Protein AF-A0A368EPN3-F1 (afdb_monomer_lite)

pLDDT: mean 86.9, std 11.77, range [43.62, 98.0]

Secondary structure (DSSP, 8-state):
---------PPPHHHHHHHHHHHHHHHHHHHHHHHHHHHHHHHHHHHHHHHHHHHHHHHHTT-S--S-GGGSS--SHHHHHHHHHHTTSTT-TTTTPPPSS-TTS-SEEEEEESSHHHHS--TTSTT---BTTSSSTT---TTPEEEEEETTS-TT-EEEEEEEEEEEE-TTS-EEEEEEEEEEEEEE-

Structure (mmCIF, N/CA/C/O backbone):
data_AF-A0A368EPN3-F1
#
_entry.id   AF-A0A368EPN3-F1
#
loop_
_atom_site.group_PDB
_atom_site.id
_atom_site.type_symbol
_atom_site.label_atom_id
_atom_site.label_alt_id
_atom_site.label_comp_id
_atom_site.label_asym_id
_atom_site.label_entity_id
_atom_site.label_seq_id
_atom_site.pdbx_PDB_ins_code
_atom_site.Cartn_x
_atom_site.Cartn_y
_atom_site.Cartn_z
_atom_site.occupancy
_atom_site.B_iso_or_equiv
_atom_site.auth_seq_id
_atom_site.auth_comp_id
_atom_site.auth_asym_id
_atom_site.auth_atom_id
_atom_site.pdbx_PDB_model_num
ATOM 1 N N . MET A 1 1 ? -16.849 -33.381 68.428 1.00 43.62 1 MET A N 1
ATOM 2 C CA . MET A 1 1 ? -16.599 -33.107 66.996 1.00 43.62 1 MET A CA 1
ATOM 3 C C . MET A 1 1 ? -17.251 -31.764 66.669 1.00 43.62 1 MET A C 1
ATOM 5 O O . MET A 1 1 ? -18.470 -31.680 66.712 1.00 43.62 1 MET A O 1
ATOM 9 N N . LYS A 1 2 ? -16.474 -30.682 66.503 1.00 49.69 2 LYS A N 1
ATOM 10 C CA . LYS A 1 2 ? -17.019 -29.351 66.171 1.00 49.69 2 LYS A CA 1
ATOM 11 C C . LYS A 1 2 ? -17.397 -29.344 64.686 1.00 49.69 2 LYS A C 1
ATOM 13 O O . LYS A 1 2 ? -16.515 -29.432 63.839 1.00 49.69 2 LYS A O 1
ATOM 18 N N . PHE A 1 3 ? -18.690 -29.264 64.384 1.00 58.59 3 PHE A N 1
ATOM 19 C CA . PHE A 1 3 ? -19.180 -29.024 63.028 1.00 58.59 3 PHE A CA 1
ATOM 20 C C . PHE A 1 3 ? -18.802 -27.595 62.619 1.00 58.59 3 PHE A C 1
ATOM 22 O O . PHE A 1 3 ? -19.302 -26.632 63.196 1.00 58.59 3 PHE A O 1
ATOM 29 N N . PHE A 1 4 ? -17.915 -27.449 61.635 1.00 63.50 4 PHE A N 1
ATOM 30 C CA . PHE A 1 4 ? -17.730 -26.177 60.941 1.00 63.50 4 PHE A CA 1
ATOM 31 C C . PHE A 1 4 ? -19.000 -25.899 60.124 1.00 63.50 4 PHE A C 1
ATOM 33 O O . PHE A 1 4 ? -19.199 -26.467 59.049 1.00 63.50 4 PHE A O 1
ATOM 40 N N . GLN A 1 5 ? -19.894 -25.060 60.651 1.00 63.62 5 GLN A N 1
ATOM 41 C CA . GLN A 1 5 ? -21.012 -24.514 59.885 1.00 63.62 5 GLN A CA 1
ATOM 42 C C . GLN A 1 5 ? -20.454 -23.635 58.761 1.00 63.62 5 GLN A C 1
ATOM 44 O O . GLN A 1 5 ? -19.869 -22.581 58.998 1.00 63.62 5 GLN A O 1
ATOM 49 N N . LYS A 1 6 ? -20.628 -24.085 57.518 1.00 65.56 6 LYS A N 1
ATOM 50 C CA . LYS A 1 6 ? -20.300 -23.317 56.317 1.00 65.56 6 LYS A CA 1
ATOM 51 C C . LYS A 1 6 ? -21.375 -22.240 56.150 1.00 65.56 6 LYS A C 1
ATOM 53 O O . LYS A 1 6 ? -22.498 -22.557 55.763 1.00 65.56 6 LYS A O 1
ATOM 58 N N . VAL A 1 7 ? -21.050 -20.991 56.482 1.00 65.94 7 VAL A N 1
ATOM 59 C CA . VAL A 1 7 ? -21.936 -19.840 56.260 1.00 65.94 7 VAL A CA 1
ATOM 60 C C . VAL A 1 7 ? -22.179 -19.721 54.751 1.00 65.94 7 VAL A C 1
ATOM 62 O O . VAL A 1 7 ? -21.274 -19.381 53.992 1.00 65.94 7 VAL A O 1
ATOM 65 N N . LYS A 1 8 ? -23.382 -20.080 54.292 1.00 65.31 8 LYS A N 1
ATOM 66 C CA . LYS A 1 8 ? -23.798 -19.895 52.898 1.00 65.31 8 LYS A CA 1
ATOM 67 C C . LYS A 1 8 ? -24.336 -18.474 52.732 1.00 65.31 8 LYS A C 1
ATOM 69 O O . LYS A 1 8 ? -25.544 -18.270 52.769 1.00 65.31 8 LYS A O 1
ATOM 74 N N . ASN A 1 9 ? -23.443 -17.505 52.553 1.00 71.19 9 ASN A N 1
ATOM 75 C CA . ASN A 1 9 ? -23.836 -16.182 52.070 1.00 71.19 9 ASN A CA 1
ATOM 76 C C . ASN A 1 9 ? -24.114 -16.306 50.566 1.00 71.19 9 ASN A C 1
ATOM 78 O O . ASN A 1 9 ? -23.184 -16.381 49.765 1.00 71.19 9 ASN A O 1
ATOM 82 N N . GLY A 1 10 ? -25.387 -16.451 50.197 1.00 71.38 10 GLY A N 1
ATOM 83 C CA . GLY A 1 10 ? -25.820 -16.381 48.803 1.00 71.38 10 GLY A CA 1
ATOM 84 C C . GLY A 1 10 ? -25.791 -14.934 48.317 1.00 71.38 10 GLY A C 1
ATOM 85 O O . GLY A 1 10 ? -26.143 -14.035 49.074 1.00 71.38 10 GLY A O 1
ATOM 86 N N . PHE A 1 11 ? -25.369 -14.722 47.070 1.00 75.50 11 PHE A N 1
ATOM 87 C CA . PHE A 1 11 ? -25.444 -13.419 46.408 1.00 75.50 11 PHE A CA 1
ATOM 88 C C . PHE A 1 11 ? -26.908 -12.965 46.346 1.00 75.50 11 PHE A C 1
ATOM 90 O O . PHE A 1 11 ? -27.782 -13.752 45.967 1.00 75.50 11 PHE A O 1
ATOM 97 N N . SER A 1 12 ? -27.193 -11.721 46.719 1.00 88.81 12 SER A N 1
ATOM 98 C CA . SER A 1 12 ? -28.538 -11.167 46.616 1.00 88.81 12 SER A CA 1
ATOM 99 C C . SER A 1 12 ? -28.909 -10.923 45.154 1.00 88.81 12 SER A C 1
ATOM 101 O O . SER A 1 12 ? -28.079 -10.533 44.330 1.00 88.81 12 SER A O 1
ATOM 103 N N . LEU A 1 13 ? -30.189 -11.098 44.826 1.00 88.50 13 LEU A N 1
ATOM 104 C CA . LEU A 1 13 ? -30.707 -10.847 43.480 1.00 88.50 13 LEU A CA 1
ATOM 105 C C . LEU A 1 13 ? -30.475 -9.391 43.048 1.00 88.50 13 LEU A C 1
ATOM 107 O O . LEU A 1 13 ? -30.178 -9.137 41.883 1.00 88.50 13 LEU A O 1
ATOM 111 N N . ILE A 1 14 ? -30.539 -8.444 43.991 1.00 92.00 14 ILE A N 1
ATOM 112 C CA . ILE A 1 14 ? -30.250 -7.035 43.704 1.00 92.00 14 ILE A CA 1
ATOM 113 C C . ILE A 1 14 ? -28.757 -6.765 43.512 1.00 92.00 14 ILE A C 1
ATOM 115 O O . ILE A 1 14 ? -28.398 -5.946 42.673 1.00 92.00 14 ILE A O 1
ATOM 119 N N . GLU A 1 15 ? -27.885 -7.473 44.233 1.00 90.12 15 GLU A N 1
ATOM 120 C CA . GLU A 1 15 ? -26.435 -7.351 44.048 1.00 90.12 15 GLU A CA 1
ATOM 121 C C . GLU A 1 15 ? -26.045 -7.828 42.652 1.00 90.12 15 GLU A C 1
ATOM 123 O O . GLU A 1 15 ? -25.279 -7.161 41.963 1.00 90.12 15 GLU A O 1
ATOM 128 N N . LEU A 1 16 ? -26.641 -8.930 42.190 1.00 90.31 16 LEU A N 1
ATOM 129 C CA . LEU A 1 16 ? -26.447 -9.389 40.821 1.00 90.31 16 LEU A CA 1
ATOM 130 C C . LEU A 1 16 ? -26.977 -8.359 39.811 1.00 90.31 16 LEU A C 1
ATOM 132 O O . LEU A 1 16 ? -26.273 -8.024 38.863 1.00 90.31 16 LEU A O 1
ATOM 136 N N . LEU A 1 17 ? -28.178 -7.815 40.035 1.00 92.81 17 LEU A N 1
ATOM 137 C CA . LEU A 1 17 ? -28.823 -6.852 39.134 1.00 92.81 17 LEU A CA 1
ATOM 138 C C . LEU A 1 17 ? -28.021 -5.551 38.983 1.00 92.81 17 LEU A C 1
ATOM 140 O O . LEU A 1 17 ? -27.878 -5.032 37.878 1.00 92.81 17 LEU A O 1
ATOM 144 N N . ILE A 1 18 ? -27.447 -5.034 40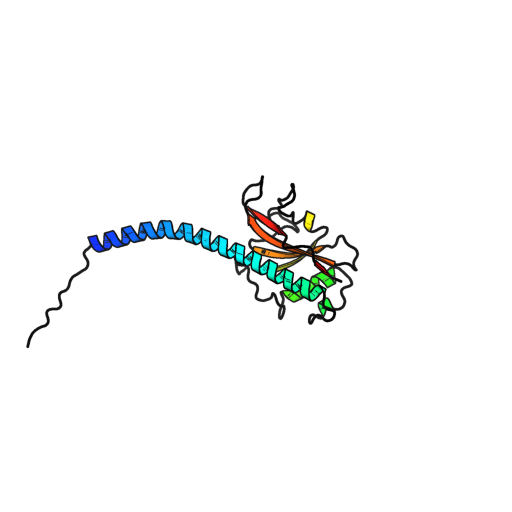.066 1.00 94.00 18 ILE A N 1
ATOM 145 C CA . ILE A 1 18 ? -26.605 -3.833 40.001 1.00 94.00 18 ILE A CA 1
ATOM 146 C C . ILE A 1 18 ? -25.338 -4.109 39.182 1.00 94.00 18 ILE A C 1
ATOM 148 O O . ILE A 1 18 ? -24.929 -3.275 38.378 1.00 94.00 18 ILE A O 1
ATOM 152 N N . VAL A 1 19 ? -24.746 -5.295 39.328 1.00 94.69 19 VAL A N 1
ATOM 153 C CA . VAL A 1 19 ? -23.523 -5.674 38.612 1.00 94.69 19 VAL A CA 1
ATOM 154 C C . VAL A 1 19 ? -23.755 -5.745 37.099 1.00 94.69 19 VAL A C 1
ATOM 156 O O . VAL A 1 19 ? -23.003 -5.128 36.345 1.00 94.69 19 VAL A O 1
ATOM 159 N N . ILE A 1 20 ? -24.820 -6.412 36.637 1.00 95.06 20 ILE A N 1
ATOM 160 C CA . ILE A 1 20 ? -25.153 -6.427 35.198 1.00 95.06 20 ILE A CA 1
ATOM 161 C C . ILE A 1 20 ? -25.532 -5.037 34.673 1.00 95.06 20 ILE A C 1
ATOM 163 O O . ILE A 1 20 ? -25.160 -4.703 33.548 1.00 95.06 20 ILE A O 1
ATOM 167 N N . ALA A 1 21 ? -26.201 -4.201 35.475 1.00 95.44 21 ALA A N 1
ATOM 168 C CA . ALA A 1 21 ? -26.517 -2.829 35.079 1.00 95.44 21 ALA A CA 1
ATOM 169 C C . ALA A 1 21 ? -25.248 -1.981 34.868 1.00 95.44 21 ALA A C 1
ATOM 171 O O . ALA A 1 21 ? -25.125 -1.298 33.851 1.00 95.44 21 ALA A O 1
ATOM 172 N N . ILE A 1 22 ? -24.275 -2.064 35.782 1.00 95.94 22 ILE A N 1
ATOM 173 C CA . ILE A 1 22 ? -22.998 -1.343 35.657 1.00 95.94 22 ILE A CA 1
ATOM 174 C C . ILE A 1 22 ? -22.181 -1.881 34.472 1.00 95.94 22 ILE A C 1
ATOM 176 O O . ILE A 1 22 ? -21.673 -1.089 33.676 1.00 95.94 22 ILE A O 1
ATOM 180 N N . PHE A 1 23 ? -22.091 -3.206 34.297 1.00 95.19 23 PHE A N 1
ATOM 181 C CA . PHE A 1 23 ? -21.397 -3.795 33.145 1.00 95.19 23 PHE A CA 1
ATOM 182 C C . PHE A 1 23 ? -22.027 -3.397 31.807 1.00 95.19 23 PHE A C 1
ATOM 184 O O . PHE A 1 23 ? -21.295 -3.172 30.842 1.00 95.19 23 PHE A O 1
ATOM 191 N N . GLY A 1 24 ? -23.354 -3.254 31.749 1.00 94.56 24 GLY A N 1
ATOM 192 C CA . GLY A 1 24 ? -24.060 -2.790 30.554 1.00 94.56 24 GLY A CA 1
ATOM 193 C C . GLY A 1 24 ? -23.615 -1.395 30.110 1.00 94.56 24 GLY A C 1
ATOM 194 O O . GLY A 1 24 ? -23.270 -1.200 28.945 1.00 94.56 24 GLY A O 1
ATOM 195 N N . VAL A 1 25 ? -23.542 -0.439 31.043 1.00 94.44 25 VAL A N 1
ATOM 196 C CA . VAL A 1 25 ? -23.104 0.937 30.744 1.00 94.44 25 VAL A CA 1
ATOM 197 C C . VAL A 1 25 ? -21.624 0.984 30.349 1.00 94.44 25 VAL A C 1
ATOM 199 O O . VAL A 1 25 ? -21.276 1.616 29.352 1.00 94.44 25 VAL A O 1
ATOM 202 N N . LEU A 1 26 ? -20.750 0.290 31.089 1.00 94.56 26 LEU A N 1
ATOM 203 C CA . LEU A 1 26 ? -19.312 0.260 30.789 1.00 94.56 26 LEU A CA 1
ATOM 204 C C . LEU A 1 26 ? -19.018 -0.357 29.417 1.00 94.56 26 LEU A C 1
ATOM 206 O O . LEU A 1 26 ? -18.168 0.152 28.690 1.00 94.56 26 LEU A O 1
ATOM 210 N N . SER A 1 27 ? -19.740 -1.417 29.047 1.00 91.69 27 SER A N 1
ATOM 211 C CA . SER A 1 27 ? -19.563 -2.081 27.751 1.00 91.69 27 SER A CA 1
ATOM 212 C C . SER A 1 27 ? -19.962 -1.165 26.595 1.00 91.69 27 SER A C 1
ATOM 214 O O . SER A 1 27 ? -19.241 -1.088 25.604 1.00 91.69 27 SER A O 1
ATOM 216 N N . ALA A 1 28 ? -21.062 -0.416 26.732 1.00 90.69 28 ALA A N 1
ATOM 217 C CA . ALA A 1 28 ? -21.518 0.504 25.692 1.00 90.69 28 ALA A CA 1
ATOM 218 C C . ALA A 1 28 ? -20.479 1.598 25.379 1.00 90.69 28 ALA A C 1
ATOM 220 O O . ALA A 1 28 ? -20.183 1.846 24.214 1.00 90.69 28 ALA A O 1
ATOM 221 N N . ILE A 1 29 ? -19.887 2.210 26.410 1.00 91.69 29 ILE A N 1
ATOM 222 C CA . ILE A 1 29 ? -18.865 3.262 26.247 1.00 91.69 29 ILE A CA 1
ATOM 223 C C . ILE A 1 29 ? -17.520 2.662 25.802 1.00 91.69 29 ILE A C 1
ATOM 225 O O . ILE A 1 29 ? -16.799 3.250 24.996 1.00 91.69 29 ILE A O 1
ATOM 229 N N . GLY A 1 30 ? -17.169 1.484 26.325 1.00 89.88 30 GLY A N 1
ATOM 2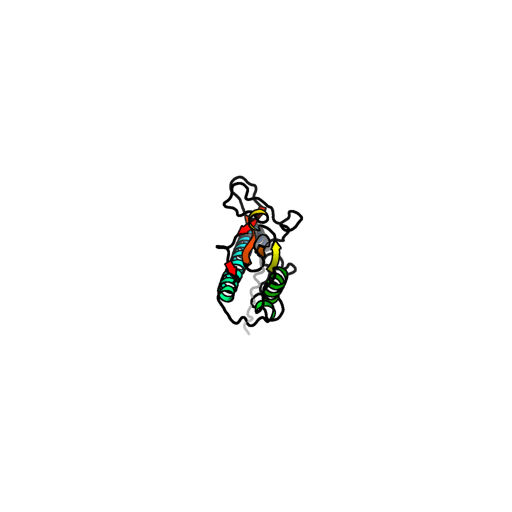30 C CA . GLY A 1 30 ? -15.919 0.802 25.997 1.00 89.88 30 GLY A CA 1
ATOM 231 C C . GLY A 1 30 ? -15.828 0.400 24.524 1.00 89.88 30 GLY A C 1
ATOM 232 O O . GLY A 1 30 ? -14.779 0.580 23.911 1.00 89.88 30 GLY A O 1
ATOM 233 N N . LEU A 1 31 ? -16.929 -0.083 23.938 1.00 88.25 31 LEU A N 1
ATOM 234 C CA . LEU A 1 31 ? -16.958 -0.563 22.553 1.00 88.25 31 LEU A CA 1
ATOM 235 C C . LEU A 1 31 ? -16.719 0.546 21.521 1.00 88.25 31 LEU A C 1
ATOM 237 O O . LEU A 1 31 ? -15.949 0.346 20.583 1.00 88.25 31 LEU A O 1
ATOM 241 N N . THR A 1 32 ? -17.331 1.724 21.684 1.00 85.75 32 THR A N 1
ATOM 242 C CA . THR A 1 32 ? -17.171 2.826 20.717 1.00 85.75 32 THR A CA 1
ATOM 243 C C . THR A 1 32 ? -15.736 3.340 20.678 1.00 85.75 32 THR A C 1
ATOM 245 O O . THR A 1 32 ? -15.187 3.573 19.603 1.00 85.75 32 THR A O 1
ATOM 248 N N . ASN A 1 33 ? -15.104 3.462 21.847 1.00 86.06 33 ASN A N 1
ATOM 249 C CA . ASN A 1 33 ? -13.715 3.903 21.953 1.00 86.06 33 ASN A CA 1
ATOM 250 C C . ASN A 1 33 ? -12.743 2.838 21.435 1.00 86.06 33 ASN A C 1
ATOM 252 O O . ASN A 1 33 ? -11.760 3.172 20.777 1.00 86.06 33 ASN A O 1
ATOM 256 N N . TYR A 1 34 ? -13.030 1.562 21.706 1.00 90.00 34 TYR A N 1
ATOM 257 C CA . TYR A 1 34 ? -12.219 0.451 21.221 1.00 90.00 34 TYR A CA 1
ATOM 258 C C . TYR A 1 34 ? -12.185 0.398 19.691 1.00 90.00 34 TYR A C 1
ATOM 260 O O . TYR A 1 34 ? -11.103 0.300 19.121 1.00 90.00 34 TYR A O 1
ATOM 268 N N . ASN A 1 35 ? -13.331 0.554 19.020 1.00 87.19 35 ASN A N 1
ATOM 269 C CA . ASN A 1 35 ? -13.377 0.561 17.555 1.00 87.19 35 ASN A CA 1
ATOM 270 C C . ASN A 1 35 ? -12.541 1.705 16.961 1.00 87.19 35 ASN A C 1
ATOM 272 O O . ASN A 1 35 ? -11.735 1.461 16.072 1.00 87.19 35 ASN A O 1
ATOM 276 N N . GLY A 1 36 ? -12.653 2.927 17.496 1.00 88.38 36 GLY A N 1
ATOM 277 C CA . GLY A 1 36 ? -11.829 4.053 17.036 1.00 88.38 36 GLY A CA 1
ATOM 278 C C . GLY A 1 36 ? -10.326 3.838 17.257 1.00 88.38 36 GLY A C 1
ATOM 279 O O . GLY A 1 36 ? -9.516 4.211 16.410 1.00 88.38 36 GLY A O 1
ATOM 280 N N . PHE A 1 37 ? -9.943 3.194 18.364 1.00 91.19 37 PHE A N 1
ATOM 281 C CA . PHE A 1 37 ? -8.552 2.810 18.613 1.00 91.19 37 PHE A CA 1
ATOM 282 C C . PHE A 1 37 ? -8.053 1.771 17.600 1.00 91.19 37 PHE A C 1
ATOM 284 O O . PHE A 1 37 ? -6.968 1.937 17.048 1.00 91.19 37 PHE A O 1
ATOM 291 N N . VAL A 1 38 ? -8.845 0.728 17.328 1.00 93.38 38 VAL A N 1
ATOM 292 C CA . VAL A 1 38 ? -8.497 -0.310 16.347 1.00 93.38 38 VAL A CA 1
ATOM 293 C C . VAL A 1 38 ? -8.328 0.293 14.952 1.00 93.38 38 VAL A C 1
ATOM 295 O O . VAL A 1 38 ? -7.332 -0.002 14.301 1.00 93.38 38 VAL A O 1
ATOM 298 N N . GLU A 1 39 ? -9.224 1.184 14.517 1.00 91.31 39 GLU A N 1
ATOM 299 C CA . GLU A 1 39 ? -9.084 1.892 13.234 1.00 91.31 39 GLU A CA 1
ATOM 300 C C . GLU A 1 39 ? -7.791 2.718 13.156 1.00 91.31 39 GLU A C 1
ATOM 302 O O . GLU A 1 39 ? -7.084 2.683 12.148 1.00 91.31 39 GLU A O 1
ATOM 307 N N . GLY A 1 40 ? -7.425 3.411 14.241 1.00 92.62 40 GLY A N 1
ATOM 308 C CA . GLY A 1 40 ? -6.154 4.135 14.324 1.00 92.62 40 GLY A CA 1
ATOM 309 C C . GLY A 1 40 ? -4.941 3.214 14.174 1.00 92.62 40 GLY A C 1
ATOM 310 O O . GLY A 1 40 ? -4.049 3.491 13.376 1.00 92.62 40 GLY A O 1
ATOM 311 N N . VAL A 1 41 ? -4.943 2.075 14.873 1.00 95.50 41 VAL A N 1
ATOM 312 C CA . VAL A 1 41 ? -3.870 1.072 14.777 1.00 95.50 41 VAL A CA 1
ATOM 313 C C . VAL A 1 41 ? -3.775 0.488 13.366 1.00 95.50 41 VAL A C 1
ATOM 315 O O . VAL A 1 41 ? -2.671 0.330 12.851 1.00 95.50 41 VAL A O 1
ATOM 318 N N . ARG A 1 42 ? -4.909 0.196 12.715 1.00 96.00 42 ARG A N 1
ATOM 319 C CA . ARG A 1 42 ? -4.936 -0.307 11.331 1.00 96.00 42 ARG A CA 1
ATOM 320 C C . ARG A 1 42 ? -4.307 0.682 10.360 1.00 96.00 42 ARG A C 1
ATOM 322 O O . ARG A 1 42 ? -3.457 0.299 9.556 1.00 96.00 42 ARG A O 1
ATOM 329 N N . LYS A 1 43 ? -4.672 1.957 10.487 1.00 95.06 43 LYS A N 1
ATOM 330 C CA . LYS A 1 43 ? -4.120 3.048 9.683 1.00 95.06 43 LYS A CA 1
ATOM 331 C C . LYS A 1 43 ? -2.615 3.192 9.873 1.00 95.06 43 LYS A C 1
ATOM 333 O O . LYS A 1 43 ? -1.875 3.267 8.891 1.00 95.06 43 LYS A O 1
ATOM 338 N N . ASP A 1 44 ? -2.158 3.203 11.120 1.00 95.94 44 ASP A N 1
ATOM 339 C CA . ASP A 1 44 ? -0.736 3.313 11.443 1.00 95.94 44 ASP A CA 1
ATOM 340 C C . ASP A 1 44 ? 0.049 2.104 10.917 1.00 95.94 44 ASP A C 1
ATOM 342 O O . ASP A 1 44 ? 1.137 2.270 10.361 1.00 95.94 44 ASP A O 1
ATOM 346 N N . GLN A 1 45 ? -0.523 0.899 11.004 1.00 97.06 45 GLN A N 1
ATOM 347 C CA . GLN A 1 45 ? 0.074 -0.312 10.447 1.00 97.06 45 GLN A CA 1
ATOM 348 C C . GLN A 1 45 ? 0.169 -0.253 8.918 1.00 97.06 45 GLN A C 1
ATOM 350 O O . GLN A 1 45 ? 1.218 -0.579 8.368 1.00 97.06 45 GLN A O 1
ATOM 355 N N . ALA A 1 46 ? -0.876 0.198 8.218 1.00 97.06 46 ALA A N 1
ATOM 356 C CA . ALA A 1 46 ? -0.854 0.345 6.762 1.00 97.06 46 ALA A CA 1
ATOM 357 C C . ALA A 1 46 ? 0.208 1.365 6.307 1.00 97.06 46 ALA A C 1
ATOM 359 O O . ALA A 1 46 ? 0.965 1.102 5.371 1.00 97.06 46 ALA A O 1
ATOM 360 N N . ILE A 1 47 ? 0.336 2.496 7.014 1.00 96.38 47 ILE A N 1
ATOM 361 C CA . ILE A 1 47 ? 1.408 3.474 6.772 1.00 96.38 47 ILE A CA 1
ATOM 362 C C . ILE A 1 47 ? 2.780 2.844 7.038 1.00 96.38 47 ILE A C 1
ATOM 364 O O . ILE A 1 47 ? 3.694 3.008 6.232 1.00 96.38 47 ILE A O 1
ATOM 368 N N . SER A 1 48 ? 2.932 2.109 8.142 1.00 97.94 48 SER A N 1
ATOM 369 C CA . SER A 1 48 ? 4.184 1.438 8.497 1.00 97.94 48 SER A CA 1
ATOM 370 C C . SER A 1 48 ? 4.600 0.401 7.449 1.00 97.94 48 SER A C 1
ATOM 372 O O . SER A 1 48 ? 5.759 0.390 7.027 1.00 97.94 48 SER A O 1
ATOM 374 N N . ASN A 1 49 ? 3.652 -0.404 6.961 1.00 97.62 49 ASN A N 1
ATOM 375 C CA . ASN A 1 49 ? 3.861 -1.359 5.875 1.00 97.62 49 ASN A CA 1
ATOM 376 C C . ASN A 1 49 ? 4.359 -0.637 4.616 1.00 97.62 49 ASN A C 1
ATOM 378 O O . ASN A 1 49 ? 5.387 -1.013 4.053 1.00 97.62 49 ASN A O 1
ATOM 382 N N . ALA A 1 50 ? 3.684 0.441 4.213 1.00 97.81 50 ALA A N 1
ATOM 383 C CA . ALA A 1 50 ? 4.048 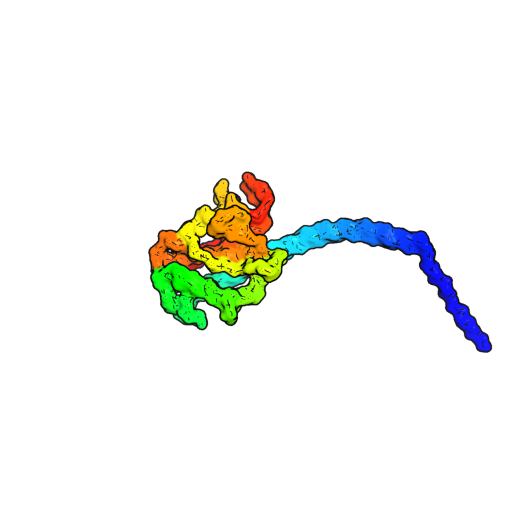1.212 3.030 1.00 97.81 50 ALA A CA 1
ATOM 384 C C . ALA A 1 50 ? 5.423 1.900 3.158 1.00 97.81 50 ALA A C 1
ATOM 386 O O . ALA A 1 50 ? 6.207 1.906 2.208 1.00 97.81 50 ALA A O 1
ATOM 387 N N . GLU A 1 51 ? 5.768 2.432 4.337 1.00 97.81 51 GLU A N 1
ATOM 388 C CA . GLU A 1 51 ? 7.106 2.977 4.600 1.00 97.81 51 GLU A CA 1
ATOM 389 C C . GLU A 1 51 ? 8.195 1.900 4.598 1.00 97.81 51 GLU A C 1
ATOM 391 O O . GLU A 1 51 ? 9.310 2.158 4.142 1.00 97.81 51 GLU A O 1
ATOM 396 N N . SER A 1 52 ? 7.898 0.708 5.118 1.00 97.88 52 SER A N 1
ATOM 397 C CA . SER A 1 52 ? 8.819 -0.429 5.082 1.00 97.88 52 SER A CA 1
ATOM 398 C C . SER A 1 52 ? 9.116 -0.826 3.635 1.00 97.88 52 SER A C 1
ATOM 400 O O . SER A 1 52 ? 10.282 -0.886 3.241 1.00 97.88 52 SER A O 1
ATOM 402 N N . ILE A 1 53 ? 8.067 -0.963 2.813 1.00 98.00 53 ILE A N 1
ATOM 403 C CA . ILE A 1 53 ? 8.177 -1.246 1.375 1.00 98.00 53 ILE A CA 1
ATOM 404 C C . ILE A 1 53 ? 9.027 -0.177 0.684 1.00 98.00 53 ILE A C 1
ATOM 406 O O . ILE A 1 53 ? 9.957 -0.521 -0.045 1.00 98.00 53 ILE A O 1
ATOM 410 N N . TYR A 1 54 ? 8.778 1.108 0.968 1.00 97.75 54 TYR A N 1
ATOM 411 C CA . TYR A 1 54 ? 9.575 2.218 0.438 1.00 97.75 54 TYR A CA 1
ATOM 412 C C . TYR A 1 54 ? 11.064 2.060 0.727 1.00 97.75 54 TYR A C 1
ATOM 414 O O . TYR A 1 54 ? 11.884 2.091 -0.188 1.00 97.75 54 TYR A O 1
ATOM 422 N N . ARG A 1 55 ? 11.425 1.858 1.997 1.00 96.69 55 ARG A N 1
ATOM 423 C CA . ARG A 1 55 ? 12.830 1.752 2.414 1.00 96.69 55 ARG A CA 1
ATOM 424 C C . ARG A 1 55 ? 13.513 0.550 1.774 1.00 96.69 55 ARG A C 1
ATOM 426 O O . ARG A 1 55 ? 14.664 0.651 1.351 1.00 96.69 55 ARG A O 1
ATOM 433 N N . THR A 1 56 ? 12.811 -0.578 1.695 1.00 95.56 56 THR A N 1
ATOM 434 C CA . THR A 1 56 ? 13.325 -1.790 1.063 1.00 95.56 56 THR A CA 1
ATOM 435 C C . THR A 1 56 ? 13.555 -1.574 -0.431 1.00 95.56 56 THR A C 1
ATOM 437 O O . THR A 1 56 ? 14.664 -1.819 -0.897 1.00 95.56 56 THR A O 1
ATOM 440 N N . LEU A 1 57 ? 12.573 -1.050 -1.172 1.00 95.56 57 LEU A N 1
ATOM 441 C CA . LEU A 1 57 ? 12.719 -0.777 -2.606 1.00 95.56 57 LEU A CA 1
ATOM 442 C C . LEU A 1 57 ? 13.795 0.276 -2.892 1.00 95.56 57 LEU A C 1
ATOM 444 O O . LEU A 1 57 ? 14.604 0.070 -3.786 1.00 95.56 57 LEU A O 1
ATOM 448 N N . ALA A 1 58 ? 13.878 1.346 -2.098 1.00 94.62 58 ALA A N 1
ATOM 449 C CA . ALA A 1 58 ? 14.933 2.351 -2.231 1.00 94.62 58 ALA A CA 1
ATOM 450 C C . ALA A 1 58 ? 16.331 1.775 -1.944 1.00 94.62 58 ALA A C 1
ATOM 452 O O . ALA A 1 58 ? 17.332 2.251 -2.471 1.00 94.62 58 ALA A O 1
ATOM 453 N N . THR A 1 59 ? 16.428 0.739 -1.107 1.00 93.00 59 THR A N 1
ATOM 454 C CA . THR A 1 59 ? 17.694 0.023 -0.897 1.00 93.00 59 THR A CA 1
ATOM 455 C C . THR A 1 59 ? 18.040 -0.818 -2.124 1.00 93.00 59 THR A C 1
ATOM 457 O O . THR A 1 59 ? 19.171 -0.760 -2.595 1.00 93.00 59 THR A O 1
ATOM 460 N N . TYR A 1 60 ? 17.073 -1.568 -2.658 1.00 91.81 60 TYR A N 1
ATOM 461 C CA . TYR A 1 60 ? 17.269 -2.411 -3.839 1.00 91.81 60 TYR A CA 1
ATOM 462 C C . TYR A 1 60 ? 17.562 -1.611 -5.110 1.00 91.81 60 TYR A C 1
ATOM 464 O O . TYR A 1 60 ? 18.410 -2.031 -5.886 1.00 91.81 60 TYR A O 1
ATOM 472 N N . SER A 1 61 ? 16.965 -0.430 -5.285 1.00 90.94 61 SER A N 1
ATOM 473 C CA . SER A 1 61 ? 17.208 0.434 -6.449 1.00 90.94 61 SER A CA 1
ATOM 474 C C . SER A 1 61 ? 18.651 0.947 -6.553 1.00 90.94 61 SER A C 1
ATOM 476 O O . SER A 1 61 ? 19.037 1.490 -7.580 1.00 90.94 61 SER A O 1
ATOM 478 N N . ASN A 1 62 ? 19.442 0.813 -5.484 1.00 87.06 62 ASN A N 1
ATOM 479 C CA . ASN A 1 62 ? 20.857 1.180 -5.440 1.00 87.06 62 ASN A CA 1
ATOM 480 C C . ASN A 1 62 ? 21.790 -0.048 -5.436 1.00 87.06 62 ASN A C 1
ATOM 482 O O . ASN A 1 62 ? 22.996 0.100 -5.234 1.00 87.06 62 ASN A O 1
ATOM 486 N N . GLN A 1 63 ? 21.255 -1.264 -5.590 1.00 85.81 63 GLN A N 1
ATOM 487 C CA . GLN A 1 63 ? 22.029 -2.504 -5.581 1.00 85.81 63 GLN A CA 1
ATOM 488 C C . GLN A 1 63 ? 22.240 -3.036 -6.995 1.00 85.81 63 GLN A C 1
ATOM 490 O O . GLN A 1 63 ? 21.293 -3.214 -7.746 1.00 85.81 63 GLN A O 1
ATOM 495 N N . GLU A 1 64 ? 23.481 -3.401 -7.316 1.00 73.44 64 GLU A N 1
ATOM 496 C CA . GLU A 1 64 ? 23.826 -3.980 -8.624 1.00 73.44 64 GLU A CA 1
ATOM 497 C C . GLU A 1 64 ? 23.458 -5.469 -8.752 1.00 73.44 64 GLU A C 1
ATOM 499 O O . GLU A 1 64 ? 23.403 -5.999 -9.853 1.00 73.44 64 GLU A O 1
ATOM 504 N N . ASN A 1 65 ? 23.254 -6.175 -7.632 1.00 76.00 65 ASN A N 1
ATOM 505 C CA . ASN A 1 65 ? 23.007 -7.620 -7.618 1.00 76.00 65 ASN A CA 1
ATOM 506 C C . ASN A 1 65 ? 21.831 -7.956 -6.706 1.00 76.00 65 ASN A C 1
ATOM 508 O O . ASN A 1 65 ? 21.994 -8.297 -5.529 1.00 76.00 65 ASN A O 1
ATOM 512 N N . ILE A 1 66 ? 20.634 -7.853 -7.266 1.00 84.88 66 ILE A N 1
ATOM 513 C CA . ILE A 1 66 ? 19.399 -8.193 -6.576 1.00 84.88 66 ILE A CA 1
ATOM 514 C C . ILE A 1 66 ? 19.218 -9.715 -6.646 1.00 84.88 66 ILE A C 1
ATOM 516 O O . ILE A 1 66 ? 19.433 -10.351 -7.673 1.00 84.88 66 ILE A O 1
ATOM 520 N N . LYS A 1 67 ? 18.821 -10.337 -5.529 1.00 83.62 67 LYS A N 1
ATOM 521 C CA . LYS A 1 67 ? 18.622 -11.800 -5.457 1.00 83.62 67 LYS A CA 1
ATOM 522 C C . LYS A 1 67 ? 17.464 -12.314 -6.329 1.00 83.62 67 LYS A C 1
ATOM 524 O O . LYS A 1 67 ? 17.315 -13.524 -6.468 1.00 83.62 67 LYS A O 1
ATOM 529 N N . PHE A 1 68 ? 16.660 -11.411 -6.878 1.00 86.56 68 PHE A N 1
ATOM 530 C CA . PHE A 1 68 ? 15.518 -11.691 -7.738 1.00 86.56 68 PHE A CA 1
ATOM 531 C C . PHE A 1 68 ? 15.964 -11.612 -9.197 1.00 86.56 68 PHE A C 1
ATOM 533 O O . PHE A 1 68 ? 16.355 -10.547 -9.671 1.00 86.56 68 PHE A O 1
ATOM 540 N N . SER A 1 69 ? 15.922 -12.745 -9.900 1.00 85.00 69 SER A N 1
ATOM 541 C CA . SER A 1 69 ? 16.343 -12.861 -11.304 1.00 85.00 69 SER A CA 1
ATOM 542 C C . SER A 1 69 ? 15.607 -11.900 -12.234 1.00 85.00 69 SER A C 1
ATOM 544 O O . SER A 1 69 ? 16.193 -11.367 -13.172 1.00 85.00 69 SER A O 1
ATOM 546 N N . GLU A 1 70 ? 14.340 -11.650 -11.930 1.00 88.06 70 GLU A N 1
ATOM 547 C CA . GLU A 1 70 ? 13.415 -10.774 -12.634 1.00 88.06 70 GLU A CA 1
ATOM 548 C C . GLU A 1 70 ? 13.879 -9.310 -12.611 1.00 88.06 70 GLU A C 1
ATOM 550 O O . GLU A 1 70 ? 13.466 -8.525 -13.461 1.00 88.06 70 GLU A O 1
ATOM 555 N N . CYS A 1 71 ? 14.761 -8.949 -11.673 1.00 89.31 71 CYS A N 1
ATOM 556 C CA . CYS A 1 71 ? 15.258 -7.591 -11.477 1.00 89.31 71 CYS A CA 1
ATOM 557 C C . CYS A 1 71 ? 16.644 -7.320 -12.086 1.00 89.31 71 CYS A C 1
ATOM 559 O O . CYS A 1 71 ? 17.120 -6.194 -11.989 1.00 89.31 71 CYS A O 1
ATOM 561 N N . ASN A 1 72 ? 17.312 -8.312 -12.686 1.00 84.12 72 ASN A N 1
ATOM 562 C CA . ASN A 1 72 ? 18.713 -8.163 -13.110 1.00 84.12 72 ASN A CA 1
ATOM 563 C C . ASN A 1 72 ? 18.890 -7.576 -14.524 1.00 84.12 72 ASN A C 1
ATOM 565 O O . ASN A 1 72 ? 19.955 -7.053 -14.832 1.00 84.12 72 ASN A O 1
ATOM 569 N N . GLU A 1 73 ? 17.867 -7.640 -15.383 1.00 84.00 73 GLU A N 1
ATOM 570 C CA . GLU A 1 73 ? 17.919 -7.135 -16.768 1.00 84.00 73 GLU A CA 1
ATOM 571 C C . GLU A 1 73 ? 16.614 -6.416 -17.143 1.00 84.00 73 GLU A C 1
ATOM 573 O O . GLU A 1 73 ? 15.839 -6.859 -17.997 1.00 84.00 73 GLU A O 1
ATOM 578 N N . ILE A 1 74 ? 16.338 -5.302 -16.465 1.00 89.06 74 ILE A N 1
ATOM 579 C CA . ILE A 1 74 ? 15.104 -4.540 -16.665 1.00 89.06 74 ILE A CA 1
ATOM 580 C C . ILE A 1 74 ? 15.274 -3.574 -17.847 1.00 89.06 74 ILE A C 1
ATOM 582 O O . ILE A 1 74 ? 15.933 -2.546 -17.737 1.00 89.06 74 ILE A O 1
ATOM 586 N N . LEU A 1 75 ? 14.664 -3.899 -18.990 1.00 89.00 75 LEU A N 1
ATOM 587 C CA . LEU A 1 75 ? 14.720 -3.092 -20.222 1.00 89.00 75 LEU A CA 1
ATOM 588 C C . LEU A 1 75 ? 13.347 -2.543 -20.641 1.00 89.00 75 LEU A C 1
ATOM 590 O O . LEU A 1 75 ? 13.220 -1.840 -21.646 1.00 89.00 75 LEU A O 1
ATOM 594 N N . SER A 1 76 ? 12.299 -2.910 -19.905 1.00 92.56 76 SER A N 1
ATOM 595 C CA . SER A 1 76 ? 10.915 -2.559 -20.203 1.00 92.56 76 SER A CA 1
ATOM 596 C C . SER A 1 76 ? 10.089 -2.419 -18.929 1.00 92.56 76 SER A C 1
ATOM 598 O O . SER A 1 76 ? 10.385 -3.027 -17.899 1.00 92.56 76 SER A O 1
ATOM 600 N N . HIS A 1 77 ? 9.002 -1.651 -19.014 1.00 92.50 77 HIS A N 1
ATOM 601 C CA . HIS A 1 77 ? 8.065 -1.485 -17.904 1.00 92.50 77 HIS A CA 1
ATOM 602 C C . HIS A 1 77 ? 7.405 -2.806 -17.482 1.00 92.50 77 HIS A C 1
ATOM 604 O O . HIS A 1 77 ? 7.076 -2.968 -16.310 1.00 92.50 77 HIS A O 1
ATOM 610 N N . ASP A 1 78 ? 7.230 -3.763 -18.396 1.00 93.62 78 ASP A N 1
ATOM 611 C CA . ASP A 1 78 ? 6.656 -5.074 -18.067 1.00 93.62 78 ASP A CA 1
ATOM 612 C C . ASP A 1 78 ? 7.637 -5.929 -17.256 1.00 93.62 78 ASP A C 1
ATOM 614 O O . ASP A 1 78 ? 7.244 -6.538 -16.265 1.00 93.62 78 ASP A O 1
ATOM 618 N N . GLN A 1 79 ? 8.930 -5.906 -17.599 1.00 93.69 79 GLN A N 1
ATOM 619 C CA . GLN A 1 79 ? 9.962 -6.549 -16.778 1.00 93.69 79 GLN A CA 1
ATOM 620 C C . GLN A 1 79 ? 10.086 -5.881 -15.406 1.00 93.69 79 GLN A C 1
ATOM 622 O O . GLN A 1 79 ? 10.215 -6.576 -14.401 1.00 93.69 79 GLN A O 1
ATOM 627 N N . MET A 1 80 ? 9.986 -4.547 -15.343 1.00 94.19 80 MET A N 1
ATOM 628 C CA . MET A 1 80 ? 9.975 -3.827 -14.067 1.00 94.19 80 MET A CA 1
ATOM 629 C C . MET A 1 80 ? 8.784 -4.267 -13.215 1.00 94.19 80 MET A C 1
ATOM 631 O O . MET A 1 80 ? 8.934 -4.515 -12.022 1.00 94.19 80 MET A O 1
ATOM 635 N N . LEU A 1 81 ? 7.606 -4.423 -13.822 1.00 95.06 81 LEU A N 1
ATOM 636 C CA . LEU A 1 81 ? 6.423 -4.920 -13.131 1.00 95.06 81 LEU A CA 1
ATOM 637 C C . LEU A 1 81 ? 6.634 -6.338 -12.585 1.00 95.06 81 LEU A C 1
ATOM 639 O O . LEU A 1 81 ? 6.305 -6.583 -11.426 1.00 95.06 81 LEU A O 1
ATOM 643 N N . SER A 1 82 ? 7.225 -7.245 -13.370 1.00 94.94 82 SER A N 1
ATOM 644 C CA . SER A 1 82 ? 7.571 -8.599 -12.912 1.00 94.94 82 SER A CA 1
ATOM 645 C C . SER A 1 82 ? 8.597 -8.594 -11.772 1.00 94.94 82 SER A C 1
ATOM 647 O O . SER A 1 82 ? 8.428 -9.324 -10.798 1.00 94.94 82 SER A O 1
ATOM 649 N N . CYS A 1 83 ? 9.611 -7.726 -11.838 1.00 94.69 83 CYS A N 1
ATOM 650 C CA . CYS A 1 83 ? 10.553 -7.503 -10.740 1.00 94.69 83 CYS A CA 1
ATOM 651 C C . CYS A 1 83 ? 9.839 -7.006 -9.472 1.00 94.69 83 CYS A C 1
ATOM 653 O O . CYS A 1 83 ? 10.066 -7.514 -8.379 1.00 94.69 83 CYS A O 1
ATOM 655 N N . LEU A 1 84 ? 8.924 -6.039 -9.589 1.00 95.62 84 LEU A N 1
ATOM 656 C CA . LEU A 1 84 ? 8.163 -5.548 -8.437 1.00 95.62 84 LEU A CA 1
ATOM 657 C C . LEU A 1 84 ? 7.247 -6.627 -7.846 1.00 95.62 84 LEU A C 1
ATOM 659 O O . LEU A 1 84 ? 7.115 -6.722 -6.626 1.00 95.62 84 LEU A O 1
ATOM 663 N N . GLN A 1 85 ? 6.642 -7.448 -8.707 1.00 95.75 85 GLN A N 1
ATOM 664 C CA . GLN A 1 85 ? 5.810 -8.588 -8.325 1.00 95.75 85 GLN A CA 1
ATOM 665 C C . GLN A 1 85 ? 6.576 -9.612 -7.489 1.00 95.75 85 GLN A C 1
ATOM 667 O O . GLN A 1 85 ? 6.062 -10.054 -6.460 1.00 95.75 85 GLN A O 1
ATOM 672 N N . SER A 1 86 ? 7.826 -9.927 -7.841 1.00 94.00 86 SER A N 1
ATOM 673 C CA . SER A 1 86 ? 8.609 -10.918 -7.094 1.00 94.00 86 SER A CA 1
ATOM 674 C C . SER A 1 86 ? 8.837 -10.531 -5.627 1.00 94.00 86 SER A C 1
ATOM 676 O O . SER A 1 86 ? 9.041 -11.408 -4.790 1.00 94.00 86 SER A O 1
ATOM 678 N N . PHE A 1 87 ? 8.753 -9.242 -5.266 1.00 94.62 87 PHE A N 1
ATOM 679 C CA . PHE A 1 87 ? 8.950 -8.820 -3.878 1.00 94.62 87 PHE A CA 1
ATOM 680 C C . PHE A 1 87 ? 7.813 -9.211 -2.925 1.00 94.62 87 PHE A C 1
ATOM 682 O O . PHE A 1 87 ? 8.063 -9.318 -1.724 1.00 94.62 87 PHE A O 1
ATOM 689 N N . TYR A 1 88 ? 6.593 -9.424 -3.420 1.00 94.56 88 TYR A N 1
ATOM 690 C CA . TYR A 1 88 ? 5.436 -9.845 -2.612 1.00 94.56 88 TYR A CA 1
ATOM 691 C C . TYR A 1 88 ? 4.900 -11.232 -2.995 1.00 94.56 88 TYR A C 1
ATOM 693 O O . TYR A 1 88 ? 3.839 -11.640 -2.528 1.00 94.56 88 TYR A O 1
ATOM 701 N N . MET A 1 89 ? 5.645 -11.974 -3.813 1.00 91.25 89 MET A N 1
ATOM 702 C CA . MET A 1 89 ? 5.413 -13.393 -4.089 1.00 91.25 89 MET A CA 1
ATOM 703 C C . MET A 1 89 ? 6.275 -14.280 -3.172 1.00 91.25 89 MET A C 1
ATOM 705 O O . MET A 1 89 ? 6.913 -13.801 -2.234 1.00 91.25 89 MET A O 1
ATOM 709 N N . GLU A 1 90 ? 6.276 -15.593 -3.417 1.00 86.75 90 GLU A N 1
ATOM 710 C CA . GLU A 1 90 ? 7.030 -16.572 -2.628 1.00 86.75 90 GLU A CA 1
ATOM 711 C C . GLU A 1 90 ? 8.515 -16.175 -2.493 1.00 86.75 90 GLU A C 1
ATOM 713 O O . GLU A 1 90 ? 9.181 -15.862 -3.477 1.00 86.75 90 GLU A O 1
ATOM 718 N N . ASN A 1 91 ? 9.039 -16.194 -1.261 1.00 87.31 91 ASN A N 1
ATOM 719 C CA . ASN A 1 91 ? 10.399 -15.762 -0.891 1.00 87.31 91 ASN A CA 1
ATOM 720 C C . ASN A 1 91 ? 10.703 -14.255 -1.047 1.00 87.31 91 ASN A C 1
ATOM 722 O O . ASN A 1 91 ? 11.829 -13.827 -0.777 1.00 87.31 91 ASN A O 1
ATOM 726 N N . GLY A 1 92 ? 9.716 -13.439 -1.421 1.00 92.25 92 GLY A N 1
ATOM 727 C CA . GLY A 1 92 ? 9.816 -11.982 -1.437 1.00 92.25 92 GLY A CA 1
ATOM 728 C C . GLY A 1 92 ? 9.831 -11.365 -0.026 1.00 92.25 92 GLY A C 1
ATOM 729 O O . GLY A 1 92 ? 9.220 -11.913 0.895 1.00 92.25 92 GLY A O 1
ATOM 730 N N . PRO A 1 93 ? 10.488 -10.207 0.198 1.00 93.69 93 PRO A N 1
ATOM 731 C CA . PRO A 1 93 ? 10.509 -9.542 1.505 1.00 93.69 93 PRO A CA 1
ATOM 732 C C . PRO A 1 93 ? 9.136 -9.045 1.978 1.00 93.69 93 PRO A C 1
ATOM 734 O O . PRO A 1 93 ? 8.984 -8.740 3.159 1.00 93.69 93 PRO A O 1
ATOM 737 N N . PHE A 1 94 ? 8.150 -8.948 1.086 1.00 95.62 94 PHE A N 1
ATOM 738 C CA . PHE A 1 94 ? 6.810 -8.443 1.383 1.00 95.62 94 PHE A CA 1
ATOM 739 C C . PHE A 1 94 ? 5.748 -9.548 1.450 1.00 95.62 94 PHE A C 1
ATOM 741 O O . PHE A 1 94 ? 4.580 -9.240 1.653 1.00 95.62 94 PHE A O 1
ATOM 748 N N . VAL A 1 95 ? 6.132 -10.826 1.328 1.00 94.75 95 VAL A N 1
ATOM 749 C CA . VAL A 1 95 ? 5.190 -11.964 1.293 1.00 94.75 95 VAL A CA 1
ATOM 750 C C . VAL A 1 95 ? 4.323 -12.084 2.552 1.00 94.75 95 VAL A C 1
ATOM 752 O O . VAL A 1 95 ? 3.190 -12.541 2.485 1.00 94.75 95 VAL A O 1
ATOM 755 N N . ASN A 1 96 ? 4.846 -11.646 3.700 1.00 94.75 96 ASN A N 1
ATOM 756 C CA . ASN A 1 96 ? 4.152 -11.710 4.990 1.00 94.75 96 ASN A CA 1
ATOM 757 C C . ASN A 1 96 ? 3.504 -10.375 5.384 1.00 94.75 96 ASN A C 1
ATOM 759 O O . ASN A 1 96 ? 3.1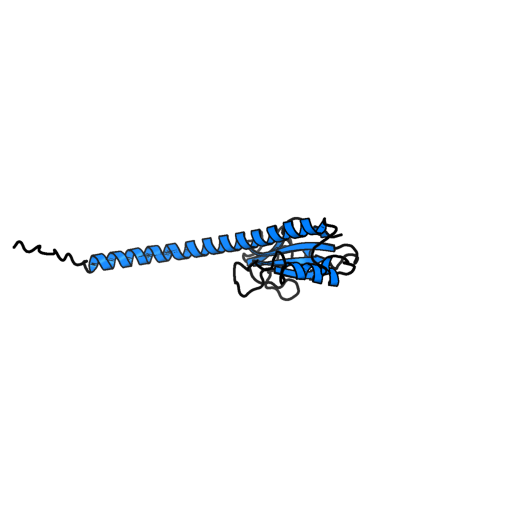20 -10.198 6.539 1.00 94.75 96 ASN A O 1
ATOM 763 N N . ILE A 1 97 ? 3.449 -9.398 4.475 1.00 96.38 97 ILE A N 1
ATOM 764 C CA . ILE A 1 97 ? 2.724 -8.157 4.737 1.00 96.38 97 ILE A CA 1
ATOM 765 C C . ILE A 1 97 ? 1.236 -8.445 4.545 1.00 96.38 97 ILE A C 1
ATOM 767 O O . ILE A 1 97 ? 0.793 -8.760 3.445 1.00 96.38 97 ILE A O 1
ATOM 771 N N . GLU A 1 98 ? 0.471 -8.314 5.623 1.00 96.44 98 GLU A N 1
ATOM 772 C CA . GLU A 1 98 ? -0.982 -8.476 5.619 1.00 96.44 98 GLU A CA 1
ATOM 773 C C . GLU A 1 98 ? -1.694 -7.123 5.533 1.00 96.44 98 GLU A C 1
ATOM 775 O O . GLU A 1 98 ? -1.175 -6.085 5.964 1.00 96.44 98 GLU A O 1
ATOM 780 N N . ASN A 1 99 ? -2.910 -7.139 4.987 1.00 96.62 99 ASN A N 1
ATOM 781 C CA . ASN A 1 99 ? -3.769 -5.970 4.967 1.00 96.62 99 ASN A CA 1
ATOM 782 C C . ASN A 1 99 ? -4.428 -5.819 6.356 1.00 96.62 99 ASN A C 1
ATOM 784 O O . ASN A 1 99 ? -5.159 -6.716 6.786 1.00 96.62 99 ASN A O 1
ATOM 788 N N . PRO A 1 100 ? -4.203 -4.700 7.072 1.00 96.31 100 PRO A N 1
ATOM 789 C CA . PRO A 1 100 ? -4.657 -4.550 8.455 1.00 96.31 100 PRO A CA 1
ATOM 790 C C . PRO A 1 100 ? -6.181 -4.393 8.601 1.00 96.31 100 PRO A C 1
ATOM 792 O O . PRO A 1 100 ? -6.715 -4.557 9.702 1.00 96.31 100 PRO A O 1
ATOM 795 N N . TYR A 1 101 ? -6.892 -4.083 7.515 1.00 94.88 101 TYR A N 1
ATOM 796 C CA . TYR A 1 101 ? -8.344 -3.906 7.509 1.00 94.88 101 TYR A CA 1
ATOM 797 C C . TYR A 1 101 ? -9.078 -5.201 7.169 1.00 94.88 101 TYR A C 1
ATOM 799 O O . TYR A 1 101 ? -10.092 -5.512 7.795 1.00 94.88 101 TYR A O 1
ATOM 807 N N . ASN A 1 102 ? -8.556 -5.978 6.217 1.00 94.81 102 ASN A N 1
ATOM 808 C CA . ASN A 1 102 ? -9.090 -7.291 5.872 1.00 94.81 102 ASN A CA 1
ATOM 809 C C . ASN A 1 102 ? -7.987 -8.209 5.334 1.00 94.81 102 ASN A C 1
ATOM 811 O O . ASN A 1 102 ? -7.476 -7.977 4.246 1.00 94.81 102 ASN A O 1
ATOM 815 N N . ILE A 1 103 ? -7.699 -9.293 6.052 1.00 93.19 103 ILE A N 1
ATOM 816 C CA . ILE A 1 103 ? -6.669 -10.280 5.695 1.00 93.19 103 ILE A CA 1
ATOM 817 C C . ILE A 1 103 ? -6.950 -11.047 4.394 1.00 93.19 103 ILE A C 1
ATOM 819 O O . ILE A 1 103 ? -6.035 -11.630 3.825 1.00 93.19 103 ILE A O 1
ATOM 823 N N . GLU A 1 104 ? -8.198 -11.069 3.919 1.00 94.88 104 GLU A N 1
ATOM 824 C CA . GLU A 1 104 ? -8.552 -11.682 2.630 1.00 94.88 104 GLU A CA 1
ATOM 825 C C . GLU A 1 104 ? -8.167 -10.790 1.441 1.00 94.88 104 GLU A C 1
ATOM 827 O O . GLU A 1 104 ? -8.086 -11.261 0.307 1.00 94.88 104 GLU A O 1
ATOM 832 N N . ASN A 1 105 ? -7.934 -9.500 1.692 1.00 93.88 105 ASN A N 1
ATOM 833 C CA . ASN A 1 105 ? -7.516 -8.550 0.677 1.00 93.88 105 ASN A CA 1
ATOM 834 C C . ASN A 1 105 ? -5.994 -8.537 0.530 1.00 93.88 105 ASN A C 1
ATOM 836 O O . ASN A 1 105 ? -5.247 -8.645 1.503 1.00 93.88 105 ASN A O 1
ATOM 840 N N . ASN A 1 106 ? -5.533 -8.267 -0.691 1.00 93.19 106 ASN A N 1
ATOM 841 C CA . ASN A 1 106 ? -4.120 -8.010 -0.937 1.00 93.19 106 ASN A CA 1
ATOM 842 C C . ASN A 1 106 ? -3.644 -6.798 -0.122 1.00 93.19 106 ASN A C 1
ATOM 844 O O . ASN A 1 106 ? -4.312 -5.760 -0.052 1.00 93.19 106 ASN A O 1
ATOM 848 N N . ALA A 1 107 ? -2.462 -6.929 0.474 1.00 95.94 107 ALA A N 1
ATOM 849 C CA . ALA A 1 107 ? -1.802 -5.841 1.188 1.00 95.94 107 ALA A CA 1
ATOM 850 C C . ALA A 1 107 ? -0.909 -5.002 0.272 1.00 95.94 107 ALA A C 1
ATOM 852 O O . ALA A 1 107 ? -0.730 -3.811 0.507 1.00 95.94 107 ALA A O 1
ATOM 853 N N . VAL A 1 108 ? -0.345 -5.627 -0.764 1.00 97.25 108 VAL A N 1
ATOM 854 C CA . VAL A 1 108 ? 0.614 -5.017 -1.686 1.00 97.25 108 VAL A CA 1
ATOM 855 C C . VAL A 1 108 ? 0.267 -5.423 -3.110 1.00 97.25 108 VAL A C 1
ATOM 857 O O . VAL A 1 108 ? -0.036 -6.585 -3.372 1.00 97.25 108 VAL A O 1
ATOM 860 N N . GLU A 1 109 ? 0.331 -4.473 -4.034 1.00 96.19 109 GLU A N 1
ATOM 861 C CA . GLU A 1 109 ? 0.159 -4.726 -5.460 1.00 96.19 109 GLU A CA 1
ATOM 862 C C . GLU A 1 109 ? 1.065 -3.791 -6.266 1.00 96.19 109 GLU A C 1
ATOM 864 O O . GLU A 1 109 ? 1.177 -2.604 -5.964 1.00 96.19 109 GLU A O 1
ATOM 869 N N . ALA A 1 110 ? 1.713 -4.312 -7.305 1.00 96.69 110 ALA A N 1
ATOM 870 C CA . ALA A 1 110 ? 2.479 -3.500 -8.246 1.00 96.69 110 ALA A CA 1
ATOM 871 C C . ALA A 1 110 ? 1.662 -3.234 -9.508 1.00 96.69 110 ALA A C 1
ATOM 873 O O . ALA A 1 110 ? 0.994 -4.137 -10.012 1.00 96.69 110 ALA A O 1
ATOM 874 N N . ARG A 1 111 ? 1.729 -2.005 -10.029 1.00 95.31 111 ARG A N 1
ATOM 875 C CA . ARG A 1 111 ? 0.992 -1.593 -11.231 1.00 95.31 111 ARG A CA 1
ATOM 876 C C . ARG A 1 111 ? 1.843 -0.719 -12.144 1.00 95.31 111 ARG A C 1
ATOM 878 O O . ARG A 1 111 ? 2.558 0.168 -11.682 1.00 95.31 111 ARG A O 1
ATOM 885 N N . ASN A 1 112 ? 1.691 -0.933 -13.446 1.00 95.00 112 ASN A N 1
ATOM 886 C CA . ASN A 1 112 ? 2.192 -0.044 -14.490 1.00 95.00 112 ASN A CA 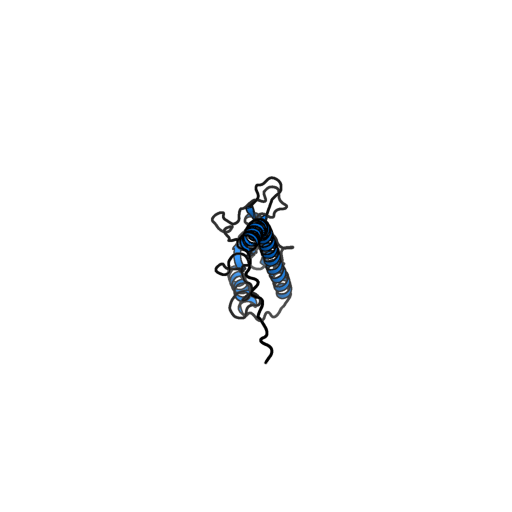1
ATOM 887 C C . ASN A 1 112 ? 1.145 1.035 -14.758 1.00 95.00 112 ASN A C 1
ATOM 889 O O . ASN A 1 112 ? 0.043 0.719 -15.201 1.00 95.00 112 ASN A O 1
ATOM 893 N N . ILE A 1 113 ? 1.464 2.290 -14.441 1.00 92.25 113 ILE A N 1
ATOM 894 C CA . ILE A 1 113 ? 0.502 3.393 -14.505 1.00 92.25 113 ILE A CA 1
ATOM 895 C C . ILE A 1 113 ? 1.162 4.604 -15.171 1.00 92.25 113 ILE A C 1
ATOM 897 O O . ILE A 1 113 ? 2.198 5.061 -14.692 1.00 92.25 113 ILE A O 1
ATOM 901 N N . PRO A 1 114 ? 0.581 5.167 -16.244 1.00 91.50 114 PRO A N 1
ATOM 902 C CA . PRO A 1 114 ? 1.094 6.394 -16.836 1.00 91.50 114 PRO A CA 1
ATOM 903 C C . PRO A 1 114 ? 0.796 7.580 -15.914 1.00 91.50 114 PRO A C 1
ATOM 905 O O . PRO A 1 114 ? -0.352 7.801 -15.527 1.00 91.50 114 PRO A O 1
ATOM 908 N N . GLU A 1 115 ? 1.827 8.357 -15.578 1.00 89.25 115 GLU A N 1
ATOM 909 C CA . GLU A 1 115 ? 1.729 9.519 -14.687 1.00 89.25 115 GLU A CA 1
ATOM 910 C C . GLU A 1 115 ? 1.005 9.203 -13.352 1.00 89.25 115 GLU A C 1
ATOM 912 O O . GLU A 1 115 ? -0.045 9.792 -13.064 1.00 89.25 115 GLU A O 1
ATOM 917 N N . PRO A 1 116 ? 1.543 8.313 -12.488 1.00 89.75 116 PRO A N 1
ATOM 918 C CA . PRO A 1 116 ? 0.865 7.842 -11.277 1.00 89.75 116 PRO A CA 1
ATOM 919 C C . PRO A 1 116 ? 0.344 8.957 -10.370 1.00 89.75 116 PRO A C 1
ATOM 921 O O . PRO A 1 116 ? -0.729 8.818 -9.800 1.00 89.75 116 PRO A O 1
ATOM 924 N N . HIS A 1 117 ? 1.035 10.099 -10.289 1.00 85.12 117 HIS A N 1
ATOM 925 C CA . HIS A 1 117 ? 0.618 11.258 -9.478 1.00 85.12 117 HIS A CA 1
ATOM 926 C C . HIS A 1 117 ? -0.671 11.940 -9.981 1.00 85.12 117 HIS A C 1
ATOM 928 O O . HIS A 1 117 ? -1.296 12.698 -9.242 1.00 85.12 117 HIS A O 1
ATOM 934 N N . LYS A 1 118 ? -1.084 11.691 -11.234 1.00 83.81 118 LYS A N 1
ATOM 935 C CA . LYS A 1 118 ? -2.378 12.130 -11.794 1.00 83.81 118 LYS A CA 1
ATOM 936 C C . LYS A 1 118 ? -3.491 11.096 -11.615 1.00 83.81 118 LYS A C 1
ATOM 938 O O . LYS A 1 118 ? -4.668 11.432 -11.752 1.00 83.81 118 LYS A O 1
ATOM 943 N N . VAL A 1 119 ? -3.134 9.836 -11.375 1.00 85.94 119 VAL A N 1
ATOM 944 C CA . VAL A 1 119 ? -4.087 8.754 -11.094 1.00 85.94 119 VAL A CA 1
ATOM 945 C C . VAL A 1 119 ? -4.355 8.709 -9.593 1.00 85.94 119 VAL A C 1
ATOM 947 O O . VAL A 1 119 ? -5.495 8.860 -9.158 1.00 85.94 119 VAL A O 1
ATOM 950 N N . PHE A 1 120 ? -3.290 8.616 -8.805 1.00 85.69 120 PHE A N 1
ATOM 951 C CA . PHE A 1 120 ? -3.273 8.701 -7.354 1.00 85.69 120 PHE A CA 1
ATOM 952 C C . PHE A 1 120 ? -2.903 10.129 -6.956 1.00 85.69 120 PHE A C 1
ATOM 954 O O . PHE A 1 120 ? -1.733 10.481 -6.803 1.00 85.69 120 PHE A O 1
ATOM 961 N N . HIS A 1 121 ? -3.908 10.994 -6.860 1.00 74.56 121 HIS A N 1
ATOM 962 C CA . HIS A 1 121 ? -3.672 12.379 -6.475 1.00 74.56 121 HIS A CA 1
ATOM 963 C C . HIS A 1 121 ? -3.196 12.450 -5.021 1.00 74.56 121 HIS A C 1
ATOM 965 O O . HIS A 1 121 ? -3.895 11.991 -4.122 1.00 74.56 121 HIS A O 1
ATOM 971 N N . ASP A 1 122 ? -2.035 13.063 -4.796 1.00 65.19 122 ASP A N 1
ATOM 972 C CA . ASP A 1 122 ? -1.517 13.315 -3.452 1.00 65.19 122 ASP A CA 1
ATOM 973 C C . ASP A 1 122 ? -2.353 14.386 -2.734 1.00 65.19 122 ASP A C 1
ATOM 975 O O . ASP A 1 122 ? -2.753 15.378 -3.358 1.00 65.19 122 ASP A O 1
ATOM 979 N N . ILE A 1 123 ? -2.563 14.205 -1.423 1.00 63.56 123 ILE A N 1
ATOM 980 C CA . ILE A 1 123 ? -3.371 15.052 -0.531 1.00 63.56 123 ILE A CA 1
ATOM 981 C C . ILE A 1 123 ? -2.967 16.533 -0.580 1.00 63.56 123 ILE A C 1
ATOM 983 O O . ILE A 1 123 ? -3.801 17.414 -0.366 1.00 63.56 123 ILE A O 1
ATOM 987 N N . GLU A 1 124 ? -1.703 16.815 -0.902 1.00 57.97 124 GLU A N 1
ATOM 988 C CA . GLU A 1 124 ? -1.128 18.163 -0.898 1.00 57.97 124 GLU A CA 1
ATOM 989 C C . GLU A 1 124 ? -1.469 19.010 -2.137 1.00 57.97 124 GLU A C 1
ATOM 991 O O . GLU A 1 124 ? -1.145 20.198 -2.173 1.00 57.97 124 GLU A O 1
ATOM 996 N N . THR A 1 125 ? -2.150 18.454 -3.148 1.00 53.72 125 THR A N 1
ATOM 997 C CA . THR A 1 125 ? -2.549 19.212 -4.349 1.00 53.72 125 THR A CA 1
ATOM 998 C C . THR A 1 125 ? -4.026 19.644 -4.312 1.00 53.72 125 THR A C 1
ATOM 1000 O O . THR A 1 125 ? -4.857 18.919 -3.783 1.00 53.72 125 THR A O 1
ATOM 1003 N N . PRO A 1 126 ? -4.427 20.786 -4.909 1.00 49.28 126 PRO A N 1
ATOM 1004 C CA . PRO A 1 126 ? -5.831 21.243 -4.919 1.00 49.28 126 PRO A CA 1
ATOM 1005 C C . PRO A 1 126 ? -6.837 20.288 -5.593 1.00 49.28 126 PRO A C 1
ATOM 1007 O O . PRO A 1 126 ? -8.041 20.478 -5.465 1.00 49.28 126 PRO A O 1
ATOM 1010 N N . ASN A 1 127 ? -6.349 19.268 -6.310 1.00 51.28 127 ASN A N 1
ATOM 1011 C CA . ASN A 1 127 ? -7.144 18.218 -6.956 1.00 51.28 127 ASN A CA 1
ATOM 1012 C C . ASN A 1 127 ? -7.036 16.874 -6.208 1.00 51.28 127 ASN A C 1
ATOM 1014 O O . ASN A 1 127 ? -7.220 15.819 -6.816 1.00 51.28 127 ASN A O 1
ATOM 1018 N N . SER A 1 128 ? -6.682 16.896 -4.919 1.00 50.69 128 SER A N 1
ATOM 1019 C CA . SER A 1 128 ? -6.366 15.725 -4.103 1.00 50.69 128 SER A CA 1
ATOM 1020 C C . SER A 1 128 ? -7.563 14.857 -3.734 1.00 50.69 128 SER A C 1
ATOM 1022 O O . SER A 1 128 ? -7.952 14.744 -2.577 1.00 50.69 128 SER A O 1
ATOM 1024 N N . ASN A 1 129 ? -8.221 14.257 -4.722 1.00 55.97 129 ASN A N 1
ATOM 1025 C CA . ASN A 1 129 ? -9.416 13.489 -4.417 1.00 55.97 129 ASN A CA 1
ATOM 1026 C C . ASN A 1 129 ? -9.793 12.457 -5.480 1.00 55.97 129 ASN A C 1
ATOM 1028 O O . ASN A 1 129 ? -10.859 12.515 -6.115 1.00 55.97 129 ASN A O 1
ATOM 1032 N N . ARG A 1 130 ? -8.937 11.451 -5.653 1.00 63.03 130 ARG A N 1
ATOM 1033 C CA . ARG A 1 130 ? -9.471 10.160 -6.080 1.00 63.03 130 ARG A CA 1
ATOM 1034 C C . ARG A 1 130 ? -9.660 9.286 -4.860 1.00 63.03 130 ARG A C 1
ATOM 1036 O O . ARG A 1 130 ? -8.703 8.837 -4.241 1.00 63.03 130 ARG A O 1
ATOM 1043 N N . ASP A 1 131 ? -10.934 9.118 -4.53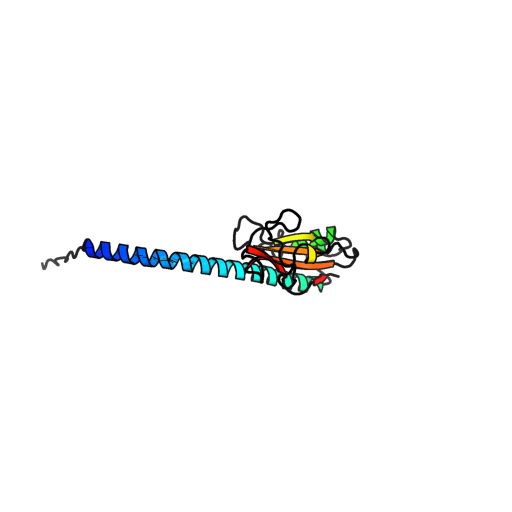3 1.00 76.94 131 ASP A N 1
ATOM 1044 C CA . ASP A 1 131 ? -11.426 8.017 -3.728 1.00 76.94 131 ASP A CA 1
ATOM 1045 C C . ASP A 1 131 ? -10.865 6.707 -4.290 1.00 76.94 131 ASP A C 1
ATOM 1047 O O . ASP A 1 131 ? -10.971 6.467 -5.501 1.00 76.94 131 ASP A O 1
ATOM 1051 N N . CYS A 1 132 ? -10.232 5.903 -3.437 1.00 84.94 132 CYS A N 1
ATOM 1052 C CA . CYS A 1 132 ? -9.659 4.629 -3.862 1.00 84.94 132 CYS A CA 1
ATOM 1053 C C . CYS A 1 132 ? -10.714 3.663 -4.390 1.00 84.94 132 CYS A C 1
ATOM 1055 O O . CYS A 1 132 ? -10.367 2.725 -5.083 1.00 84.94 132 CYS A O 1
ATOM 1057 N N . ASN A 1 133 ? -11.993 3.867 -4.088 1.00 80.12 133 ASN A N 1
ATOM 1058 C CA . ASN A 1 133 ? -13.067 3.006 -4.572 1.00 80.12 133 ASN A CA 1
ATOM 1059 C C . ASN A 1 133 ? -13.551 3.394 -5.978 1.00 80.12 133 ASN A C 1
ATOM 1061 O O . ASN A 1 133 ? -14.486 2.789 -6.508 1.00 80.12 133 ASN A O 1
ATOM 1065 N N . LYS A 1 134 ? -12.970 4.431 -6.601 1.00 76.81 134 LYS A N 1
ATOM 1066 C CA . LYS A 1 134 ? -13.316 4.793 -7.980 1.00 76.81 134 LYS A CA 1
ATOM 1067 C C . LYS A 1 134 ? -12.778 3.740 -8.947 1.00 76.81 134 LYS A C 1
ATOM 1069 O O . LYS A 1 134 ? -11.611 3.369 -8.911 1.00 76.81 134 LYS A O 1
ATOM 1074 N N . THR A 1 135 ? -13.635 3.321 -9.876 1.00 73.25 135 THR A N 1
ATOM 1075 C CA . THR A 1 135 ? -13.319 2.343 -10.928 1.00 73.25 135 THR A CA 1
ATOM 1076 C C . THR A 1 135 ? -12.106 2.748 -11.777 1.00 73.25 135 THR A C 1
ATOM 1078 O O . THR A 1 135 ? -11.917 3.934 -12.058 1.00 73.25 135 THR A O 1
ATOM 1081 N N . GLY A 1 136 ? -11.359 1.759 -12.278 1.00 78.81 136 GLY A N 1
ATOM 1082 C CA . GLY A 1 136 ? -10.173 1.942 -13.130 1.00 78.81 136 GLY A CA 1
ATOM 1083 C C . GLY A 1 136 ? -8.864 1.709 -12.370 1.00 78.81 136 GLY A C 1
ATOM 1084 O O . GLY A 1 136 ? -8.867 1.069 -11.323 1.00 78.81 136 GLY A O 1
ATOM 1085 N N . ASP A 1 137 ? -7.752 2.253 -12.868 1.00 77.81 137 ASP A N 1
ATOM 1086 C CA . ASP A 1 137 ? -6.406 2.009 -12.305 1.00 77.81 137 ASP A CA 1
ATOM 1087 C C . ASP A 1 137 ? -6.199 2.591 -10.896 1.00 77.81 137 ASP A C 1
ATOM 1089 O O . ASP A 1 137 ? -5.274 2.201 -10.182 1.00 77.81 137 ASP A O 1
ATOM 1093 N N . ALA A 1 138 ? -7.090 3.496 -10.481 1.00 81.62 138 ALA A N 1
ATOM 1094 C CA . ALA A 1 138 ? -7.141 4.066 -9.139 1.00 81.62 138 ALA A CA 1
ATOM 1095 C C . ALA A 1 138 ? -7.969 3.228 -8.146 1.00 81.62 138 ALA A C 1
ATOM 1097 O O . ALA A 1 138 ? -8.103 3.654 -7.002 1.00 81.62 138 ALA A O 1
ATOM 1098 N N . ASN A 1 139 ? -8.533 2.086 -8.566 1.00 87.38 139 ASN A N 1
ATOM 1099 C CA . ASN A 1 139 ? -9.355 1.244 -7.703 1.00 87.38 139 ASN A CA 1
ATOM 1100 C C . ASN A 1 139 ? -8.491 0.461 -6.702 1.00 87.38 139 ASN A C 1
ATOM 1102 O O . ASN A 1 139 ? -7.482 -0.145 -7.076 1.00 87.38 139 ASN A O 1
ATOM 1106 N N . GLY A 1 140 ? -8.897 0.431 -5.444 1.00 88.75 140 GLY A N 1
ATOM 1107 C CA . GLY A 1 140 ? -8.204 -0.230 -4.351 1.00 88.75 140 GLY A CA 1
ATOM 1108 C C . GLY A 1 140 ? -9.140 -0.467 -3.173 1.00 88.75 140 GLY A C 1
ATOM 1109 O O . GLY A 1 140 ? -10.281 -0.018 -3.162 1.00 88.75 140 GLY A O 1
ATOM 1110 N N . VAL A 1 141 ? -8.640 -1.194 -2.184 1.00 92.31 141 VAL A N 1
ATOM 1111 C CA . VAL A 1 141 ? -9.335 -1.477 -0.924 1.00 92.31 141 VAL A CA 1
ATOM 1112 C C . VAL A 1 141 ? -8.589 -0.813 0.227 1.00 92.31 141 VAL A C 1
ATOM 1114 O O . VAL A 1 141 ? -7.419 -0.460 0.082 1.00 92.31 141 VAL A O 1
ATOM 1117 N N . ASP A 1 142 ? -9.244 -0.645 1.372 1.00 92.94 142 ASP A N 1
ATOM 1118 C CA . ASP A 1 142 ? -8.623 -0.011 2.537 1.00 92.94 142 ASP A CA 1
ATOM 1119 C C . ASP A 1 142 ? -7.323 -0.721 2.952 1.00 92.94 142 ASP A C 1
ATOM 1121 O O . ASP A 1 142 ? -7.236 -1.951 2.937 1.00 92.94 142 ASP A O 1
ATOM 1125 N N . GLY A 1 143 ? -6.292 0.062 3.258 1.00 94.56 143 GLY A N 1
ATOM 1126 C CA . GLY A 1 143 ? -4.962 -0.396 3.646 1.00 94.56 143 GLY A CA 1
ATOM 1127 C C . GLY A 1 143 ? -4.095 -1.005 2.546 1.00 94.56 143 GLY A C 1
ATOM 1128 O O . GLY A 1 143 ? -2.961 -1.376 2.852 1.00 94.56 143 GLY A O 1
ATOM 1129 N N . ILE A 1 144 ? -4.564 -1.117 1.293 1.00 95.75 144 ILE A N 1
ATOM 1130 C CA . ILE A 1 144 ? -3.717 -1.628 0.204 1.00 95.75 144 ILE A CA 1
ATOM 1131 C C . ILE A 1 144 ? -2.578 -0.652 -0.103 1.00 95.75 144 ILE A C 1
ATOM 1133 O O . ILE A 1 144 ? -2.778 0.564 -0.180 1.00 95.75 144 ILE A O 1
ATOM 1137 N N . VAL A 1 145 ? -1.387 -1.200 -0.331 1.00 97.06 145 VAL A N 1
ATOM 1138 C CA . VAL A 1 145 ? -0.211 -0.477 -0.807 1.00 97.06 145 VAL A CA 1
ATOM 1139 C C . VAL A 1 145 ? -0.018 -0.749 -2.296 1.00 97.06 145 VAL A C 1
ATOM 1141 O O . VAL A 1 145 ? 0.199 -1.886 -2.706 1.00 97.06 145 VAL A O 1
ATOM 1144 N N . ILE A 1 146 ? -0.056 0.303 -3.109 1.00 95.81 146 ILE A N 1
ATOM 1145 C CA . ILE A 1 146 ? 0.242 0.241 -4.538 1.00 95.81 146 ILE A CA 1
ATOM 1146 C C . ILE A 1 146 ? 1.675 0.704 -4.783 1.00 95.81 146 ILE A C 1
ATOM 1148 O O . ILE A 1 146 ? 2.041 1.836 -4.459 1.00 95.81 146 ILE A O 1
ATOM 1152 N N . ILE A 1 147 ? 2.469 -0.163 -5.406 1.00 97.44 147 ILE A N 1
ATOM 1153 C CA . ILE A 1 147 ? 3.784 0.156 -5.956 1.00 97.44 147 ILE A CA 1
ATOM 1154 C C . ILE A 1 147 ? 3.580 0.516 -7.432 1.00 97.44 147 ILE A C 1
ATOM 1156 O O . ILE A 1 147 ? 3.405 -0.355 -8.283 1.00 97.44 147 ILE A O 1
ATOM 1160 N N . ALA A 1 148 ? 3.554 1.808 -7.739 1.00 95.69 148 ALA A N 1
ATOM 1161 C CA . ALA A 1 148 ? 3.289 2.305 -9.081 1.00 95.69 148 ALA A CA 1
ATOM 1162 C C . ALA A 1 148 ? 4.594 2.564 -9.842 1.00 95.69 148 ALA A C 1
ATOM 1164 O O . ALA A 1 148 ? 5.404 3.392 -9.421 1.00 95.69 148 ALA A O 1
ATOM 1165 N N . ASN A 1 149 ? 4.762 1.892 -10.977 1.00 95.62 149 ASN A N 1
ATOM 1166 C CA . ASN A 1 149 ? 5.802 2.171 -11.960 1.00 95.62 149 ASN A CA 1
ATOM 1167 C C . ASN A 1 149 ? 5.270 3.165 -13.003 1.00 95.62 149 ASN A C 1
ATOM 1169 O O . ASN A 1 149 ? 4.252 2.891 -13.645 1.00 95.62 149 ASN A O 1
ATOM 1173 N N . ASP A 1 150 ? 5.934 4.313 -13.155 1.00 94.56 150 ASP A N 1
ATOM 1174 C CA . ASP A 1 150 ? 5.523 5.349 -14.105 1.00 94.56 150 ASP A CA 1
ATOM 1175 C C . ASP A 1 150 ? 5.890 4.977 -15.543 1.00 94.56 150 ASP A C 1
ATOM 1177 O O . ASP A 1 150 ? 7.045 5.075 -15.950 1.00 94.56 150 ASP A O 1
ATOM 1181 N N . THR A 1 151 ? 4.886 4.606 -16.337 1.00 94.12 151 THR A N 1
ATOM 1182 C CA . THR A 1 151 ? 5.088 4.198 -17.734 1.00 94.12 151 THR A CA 1
ATOM 1183 C C . THR A 1 151 ? 5.061 5.348 -18.737 1.00 94.12 151 THR A C 1
ATOM 1185 O O . THR A 1 151 ? 5.081 5.105 -19.943 1.00 94.12 151 THR A O 1
ATOM 1188 N N . SER A 1 152 ? 4.960 6.600 -18.278 1.00 91.19 152 SER A N 1
ATOM 1189 C CA . SER A 1 152 ? 5.030 7.773 -19.162 1.00 91.19 152 SER A CA 1
ATOM 1190 C C . SER A 1 152 ? 6.465 8.135 -19.572 1.00 91.19 152 SER A C 1
ATOM 1192 O O . SER A 1 152 ? 6.665 8.968 -20.459 1.00 91.19 152 SER A O 1
ATOM 1194 N N . LEU A 1 153 ? 7.460 7.509 -18.940 1.00 84.38 153 LEU A N 1
ATOM 1195 C CA . LEU A 1 153 ? 8.881 7.765 -19.147 1.00 84.38 153 LEU A CA 1
ATOM 1196 C C . LEU A 1 153 ? 9.482 6.833 -20.208 1.00 84.38 153 LEU A C 1
ATOM 1198 O O . LEU A 1 153 ? 8.844 5.904 -20.706 1.00 84.38 153 LEU A O 1
ATOM 1202 N N . GLN A 1 154 ? 10.731 7.107 -20.594 1.00 79.06 154 GLN A N 1
ATOM 1203 C CA . GLN A 1 154 ? 11.472 6.216 -21.489 1.00 79.06 154 GLN A CA 1
ATOM 1204 C C . GLN A 1 154 ? 11.731 4.869 -20.803 1.00 79.06 154 GLN A C 1
ATOM 1206 O O . GLN A 1 154 ? 11.953 4.818 -19.599 1.00 79.06 154 GLN A O 1
ATOM 1211 N N . SER A 1 155 ? 11.780 3.784 -21.579 1.00 71.88 155 SER A N 1
ATOM 1212 C CA . SER A 1 155 ? 11.885 2.402 -21.078 1.00 71.88 155 SER A CA 1
ATOM 1213 C C . SER A 1 155 ? 13.186 2.055 -20.338 1.00 71.88 155 SER A C 1
ATOM 1215 O O . SER A 1 155 ? 13.351 0.915 -19.923 1.00 71.88 155 SER A O 1
ATOM 1217 N N . SER A 1 156 ? 14.111 3.006 -20.199 1.00 73.44 156 SER A N 1
ATOM 1218 C CA . SER A 1 156 ? 15.372 2.876 -19.463 1.00 73.44 156 SER A CA 1
ATOM 1219 C C . SER A 1 156 ? 15.397 3.676 -18.155 1.00 73.44 156 SER A C 1
ATOM 1221 O O . SER A 1 156 ? 16.457 3.798 -17.551 1.00 73.44 156 SER A O 1
ATOM 1223 N N . GLN A 1 157 ? 14.282 4.295 -17.756 1.00 84.38 157 GLN A N 1
ATOM 1224 C CA . GLN A 1 157 ? 14.168 5.038 -16.504 1.00 84.38 157 GLN A CA 1
ATOM 1225 C C . GLN A 1 157 ? 12.896 4.612 -15.776 1.00 84.38 157 GLN A C 1
ATOM 1227 O O . GLN A 1 157 ? 11.792 4.861 -16.257 1.00 84.38 157 GLN A O 1
ATOM 1232 N N . PHE A 1 158 ? 13.048 4.030 -14.588 1.00 93.06 158 PHE A N 1
ATOM 1233 C CA . PHE A 1 158 ? 11.921 3.544 -13.801 1.00 93.06 158 PHE A CA 1
ATOM 1234 C C . PHE A 1 158 ? 11.708 4.441 -12.586 1.00 93.06 158 PHE A C 1
ATOM 1236 O O . PHE A 1 158 ? 12.494 4.455 -11.638 1.00 93.06 158 PHE A O 1
ATOM 1243 N N . ASN A 1 159 ? 10.620 5.206 -12.612 1.00 95.00 159 ASN A N 1
ATOM 1244 C CA . ASN A 1 159 ? 10.210 6.024 -11.480 1.00 95.00 159 ASN A CA 1
ATOM 1245 C C . ASN A 1 159 ? 9.143 5.271 -10.687 1.00 95.00 159 ASN A C 1
ATOM 1247 O O . ASN A 1 159 ? 7.993 5.164 -11.118 1.00 95.00 159 ASN A O 1
ATOM 1251 N N . ILE A 1 160 ? 9.519 4.780 -9.508 1.00 95.69 160 ILE A N 1
ATOM 1252 C CA . ILE A 1 160 ? 8.637 4.000 -8.642 1.00 95.69 160 ILE A CA 1
ATOM 1253 C C . ILE A 1 160 ? 8.083 4.895 -7.535 1.00 95.69 160 ILE A C 1
ATOM 1255 O O . ILE A 1 160 ? 8.824 5.537 -6.793 1.00 95.69 160 ILE A O 1
ATOM 1259 N N . SER A 1 161 ? 6.761 4.962 -7.419 1.00 95.19 161 SER A N 1
ATOM 1260 C CA . SER A 1 161 ? 6.071 5.717 -6.369 1.00 95.19 161 SER A CA 1
ATOM 1261 C C . SER A 1 161 ? 5.157 4.797 -5.578 1.00 95.19 161 SER A C 1
ATOM 1263 O O . SER A 1 161 ? 4.516 3.918 -6.146 1.00 95.19 161 SER A O 1
ATOM 1265 N N . ILE A 1 162 ? 5.088 5.003 -4.266 1.00 95.69 162 ILE A N 1
ATOM 1266 C CA . ILE A 1 162 ? 4.293 4.159 -3.377 1.00 95.69 162 ILE A CA 1
ATOM 1267 C C . ILE A 1 162 ? 3.101 4.953 -2.876 1.00 95.69 162 ILE A C 1
ATOM 1269 O O . ILE A 1 162 ? 3.248 6.079 -2.398 1.00 95.69 162 ILE A O 1
ATOM 1273 N N . PHE A 1 163 ? 1.928 4.344 -2.972 1.00 94.19 163 PHE A N 1
ATOM 1274 C CA . PHE A 1 163 ? 0.675 4.907 -2.501 1.00 94.19 163 PHE A CA 1
ATOM 1275 C C . PHE A 1 163 ? 0.001 3.923 -1.558 1.00 94.19 163 PHE A C 1
ATOM 1277 O O . PHE A 1 163 ? 0.076 2.718 -1.762 1.00 94.19 163 PHE A O 1
ATOM 1284 N N . VAL A 1 164 ? -0.669 4.430 -0.532 1.00 94.44 164 VAL A N 1
ATOM 1285 C CA . VAL A 1 164 ? -1.493 3.622 0.370 1.00 94.44 164 VAL A CA 1
ATOM 1286 C C . VAL A 1 164 ? -2.909 4.178 0.382 1.00 94.44 164 VAL A C 1
ATOM 1288 O O . VAL A 1 164 ? -3.084 5.400 0.401 1.00 94.44 164 VAL A O 1
ATOM 1291 N N . CYS A 1 165 ? -3.910 3.302 0.330 1.00 93.50 165 CYS A N 1
ATOM 1292 C CA . CYS A 1 165 ? -5.301 3.710 0.483 1.00 93.50 165 CYS A CA 1
ATOM 1293 C C . CYS A 1 165 ? -5.677 3.745 1.963 1.00 93.50 165 CYS A C 1
ATOM 1295 O O . CYS A 1 165 ? -5.497 2.745 2.652 1.00 93.50 165 CYS A O 1
ATOM 1297 N N . LEU A 1 166 ? -6.170 4.881 2.457 1.00 91.31 166 LEU A N 1
ATOM 1298 C CA . LEU A 1 166 ? -6.528 5.060 3.866 1.00 91.31 166 LEU A CA 1
ATOM 1299 C C . LEU A 1 166 ? -7.754 5.950 4.003 1.00 91.31 166 LEU A C 1
ATOM 1301 O O . LEU A 1 166 ? -7.923 6.890 3.225 1.00 91.31 166 LEU A O 1
ATOM 1305 N N . ASP A 1 167 ? -8.532 5.745 5.063 1.00 87.81 167 ASP A N 1
ATOM 1306 C CA . ASP A 1 167 ? -9.543 6.722 5.464 1.00 87.81 167 ASP A CA 1
ATOM 1307 C C . ASP A 1 167 ? -8.869 7.991 6.023 1.00 87.81 167 ASP A C 1
ATOM 1309 O O . ASP A 1 167 ? -8.030 7.959 6.945 1.00 87.81 167 ASP A O 1
ATOM 1313 N N . MET A 1 168 ? -9.174 9.137 5.418 1.00 82.06 168 MET A N 1
ATOM 1314 C CA . MET A 1 168 ? -8.633 10.432 5.805 1.00 82.06 168 MET A CA 1
ATOM 1315 C C . MET A 1 168 ? -9.623 11.570 5.573 1.00 82.06 168 MET A C 1
ATOM 1317 O O . MET A 1 168 ? -10.378 11.600 4.608 1.00 82.06 168 MET A O 1
ATOM 1321 N N . THR A 1 169 ? -9.524 12.591 6.422 1.00 77.81 169 THR A N 1
ATOM 1322 C CA . THR A 1 169 ? -10.163 13.886 6.185 1.00 77.81 169 THR A CA 1
ATOM 1323 C C . THR A 1 169 ? -9.224 14.770 5.369 1.00 77.81 169 THR A C 1
ATOM 1325 O O . THR A 1 169 ? -8.177 15.205 5.858 1.00 77.81 169 THR A O 1
ATOM 1328 N N . VAL A 1 170 ? -9.597 15.050 4.123 1.00 70.69 170 VAL A N 1
ATOM 1329 C CA . VAL A 1 170 ? -8.850 15.944 3.230 1.00 70.69 170 VAL A CA 1
ATOM 1330 C C . VAL A 1 170 ? -9.374 17.376 3.381 1.00 70.69 170 VAL A C 1
ATOM 1332 O O . VAL A 1 170 ? -10.574 17.612 3.511 1.00 70.69 170 VAL A O 1
ATOM 1335 N N . LYS A 1 171 ? -8.480 18.375 3.379 1.00 63.78 171 LYS A N 1
ATOM 1336 C CA . LYS A 1 171 ? -8.895 19.787 3.435 1.00 63.78 171 LYS A CA 1
ATOM 1337 C C . LYS A 1 171 ? -9.778 20.100 2.221 1.00 63.78 171 LYS A C 1
ATOM 1339 O O . LYS A 1 171 ? -9.325 19.937 1.098 1.00 63.78 171 LYS A O 1
ATOM 1344 N N . GLN A 1 172 ? -10.987 20.616 2.461 1.00 65.19 172 GLN A N 1
ATOM 1345 C CA . GLN A 1 172 ? -11.991 20.955 1.431 1.00 65.19 172 GLN A CA 1
ATOM 1346 C C . GLN A 1 172 ? -12.665 19.749 0.743 1.00 65.19 172 GLN A C 1
ATOM 1348 O O . GLN A 1 172 ? -13.294 19.916 -0.298 1.00 65.19 172 GLN A O 1
ATOM 1353 N N . SER A 1 173 ? -12.584 18.557 1.337 1.00 63.16 173 SER A N 1
ATOM 1354 C CA . SER A 1 173 ? -13.312 17.356 0.913 1.00 63.16 173 SER A CA 1
ATOM 1355 C C . SER A 1 173 ? -13.952 16.663 2.118 1.00 63.16 173 SER A C 1
ATOM 1357 O O . SER A 1 173 ? -13.581 16.917 3.266 1.00 63.16 173 SER A O 1
ATOM 1359 N N . ASP A 1 174 ? -14.908 15.779 1.840 1.00 67.56 174 ASP A N 1
ATOM 1360 C CA . ASP A 1 174 ? -15.464 14.852 2.818 1.00 67.56 174 ASP A CA 1
ATOM 1361 C C . ASP A 1 174 ? -14.395 13.867 3.320 1.00 67.56 174 ASP A C 1
ATOM 1363 O O . ASP A 1 174 ? -13.342 13.688 2.702 1.00 67.56 174 ASP A O 1
ATOM 1367 N N . THR A 1 175 ? -14.661 13.267 4.482 1.00 78.88 175 THR A N 1
ATOM 1368 C CA . THR A 1 175 ? -13.846 12.171 5.027 1.00 78.88 175 THR A CA 1
ATOM 1369 C C . THR A 1 175 ? -14.140 10.897 4.246 1.00 78.88 175 THR A C 1
ATOM 1371 O O . THR A 1 175 ? -15.310 10.592 4.003 1.00 78.88 175 THR A O 1
ATOM 1374 N N . GLY A 1 176 ? -13.099 10.171 3.852 1.00 83.31 176 GLY A N 1
ATOM 1375 C CA . GLY A 1 176 ? -13.247 8.915 3.133 1.00 83.31 176 GLY A CA 1
ATOM 1376 C C . GLY A 1 176 ? -11.919 8.287 2.725 1.00 83.31 176 GLY A C 1
ATOM 1377 O O . GLY A 1 176 ? -10.837 8.764 3.072 1.00 83.31 176 GLY A O 1
ATOM 1378 N N . LEU A 1 177 ? -12.021 7.193 1.970 1.00 86.69 177 LEU A N 1
ATOM 1379 C CA . LEU A 1 177 ? -10.882 6.419 1.486 1.00 86.69 177 LEU A CA 1
ATOM 1380 C C . LEU A 1 177 ? -10.158 7.163 0.372 1.00 86.69 177 LEU A C 1
ATOM 1382 O O . LEU A 1 177 ? -10.688 7.320 -0.721 1.00 86.69 177 LEU A O 1
ATOM 1386 N N . HIS A 1 178 ? -8.926 7.583 0.622 1.00 87.88 178 HIS A N 1
ATOM 1387 C CA . HIS A 1 178 ? -8.124 8.335 -0.333 1.00 87.88 178 HIS A CA 1
ATOM 1388 C C . HIS A 1 178 ? -6.715 7.765 -0.451 1.00 87.88 178 HIS A C 1
ATOM 1390 O O . HIS A 1 178 ? -6.162 7.188 0.488 1.00 87.88 178 HIS A O 1
ATOM 1396 N N . TRP A 1 179 ? -6.113 7.977 -1.619 1.00 89.62 179 TRP A N 1
ATOM 1397 C CA . TRP A 1 179 ? -4.712 7.657 -1.842 1.00 89.62 179 TRP A CA 1
ATOM 1398 C C . TRP A 1 179 ? -3.808 8.655 -1.126 1.00 89.62 179 TRP A C 1
ATOM 1400 O O . TRP A 1 179 ? -3.969 9.870 -1.240 1.00 89.62 179 TRP A O 1
ATOM 1410 N N . LYS A 1 180 ? -2.808 8.132 -0.423 1.00 89.38 180 LYS A N 1
ATOM 1411 C CA . LYS A 1 180 ? -1.734 8.912 0.182 1.00 89.38 180 LYS A CA 1
ATOM 1412 C C . LYS A 1 180 ? -0.402 8.458 -0.390 1.00 89.38 180 LYS A C 1
ATOM 1414 O O . LYS A 1 180 ? -0.063 7.279 -0.295 1.00 89.38 180 LYS A O 1
ATOM 1419 N N . LYS A 1 181 ? 0.367 9.392 -0.948 1.00 91.25 181 LYS A N 1
ATOM 1420 C CA . LYS A 1 181 ? 1.733 9.116 -1.393 1.00 91.25 181 LYS A CA 1
ATOM 1421 C C . LYS A 1 181 ? 2.654 8.923 -0.188 1.00 91.25 181 LYS A C 1
ATOM 1423 O O . LYS A 1 181 ? 2.571 9.652 0.802 1.00 91.25 181 LYS A O 1
ATOM 1428 N N . ILE A 1 182 ? 3.545 7.943 -0.282 1.00 91.62 182 ILE A N 1
ATOM 1429 C CA . ILE A 1 182 ? 4.585 7.679 0.708 1.00 91.62 182 ILE A CA 1
ATOM 1430 C C . ILE A 1 182 ? 5.926 8.151 0.166 1.00 91.62 182 ILE A C 1
ATOM 1432 O O . ILE A 1 182 ? 6.424 7.595 -0.809 1.00 91.62 182 ILE A O 1
ATOM 1436 N N . LYS A 1 183 ? 6.512 9.135 0.861 1.00 91.06 183 LYS A N 1
ATOM 1437 C CA . LYS A 1 183 ? 7.852 9.681 0.591 1.00 91.06 183 LYS A CA 1
ATOM 1438 C C . LYS A 1 183 ? 8.015 10.156 -0.864 1.00 91.06 183 LYS A C 1
ATOM 1440 O O . LYS A 1 183 ? 7.053 10.337 -1.613 1.00 91.06 183 LYS A O 1
ATOM 1445 N N . GLU A 1 184 ? 9.245 10.480 -1.229 1.00 92.12 184 GLU A N 1
ATOM 1446 C CA . GLU A 1 184 ? 9.649 10.852 -2.576 1.00 92.12 184 GLU A CA 1
ATOM 1447 C C . GLU A 1 184 ? 9.604 9.670 -3.559 1.00 92.12 184 GLU A C 1
ATOM 1449 O O . GLU A 1 184 ? 9.423 8.518 -3.189 1.00 92.12 184 GLU A O 1
ATOM 1454 N N . THR A 1 185 ? 9.687 9.961 -4.855 1.00 93.94 185 THR A N 1
ATOM 1455 C CA . THR A 1 185 ? 9.701 8.925 -5.896 1.00 93.94 185 THR A CA 1
ATOM 1456 C C . THR A 1 185 ? 11.084 8.275 -5.954 1.00 93.94 185 THR A C 1
ATOM 1458 O O . THR A 1 185 ? 12.093 8.978 -5.983 1.00 93.94 185 THR A O 1
ATOM 1461 N N . ILE A 1 186 ? 11.127 6.943 -5.992 1.00 95.38 186 ILE A N 1
ATOM 1462 C CA . ILE A 1 186 ? 12.354 6.154 -6.120 1.00 95.38 186 ILE A CA 1
ATOM 1463 C C . ILE A 1 186 ? 12.764 6.144 -7.592 1.00 95.38 186 ILE A C 1
ATOM 1465 O O . ILE A 1 186 ? 11.957 5.806 -8.459 1.00 95.38 186 ILE A O 1
ATOM 1469 N N . LEU A 1 187 ? 14.017 6.499 -7.863 1.00 93.62 187 LEU A N 1
ATOM 1470 C CA . LEU A 1 187 ? 14.638 6.316 -9.171 1.00 93.62 187 LEU A CA 1
ATOM 1471 C C . LEU A 1 187 ? 15.307 4.943 -9.182 1.00 93.62 187 LEU A C 1
ATOM 1473 O O . LEU A 1 187 ? 16.194 4.686 -8.366 1.00 93.62 187 LEU A O 1
ATOM 1477 N N . TRP A 1 188 ? 14.847 4.067 -10.065 1.00 90.38 188 TRP A N 1
ATOM 1478 C CA . TRP A 1 188 ? 15.376 2.723 -10.233 1.00 90.38 188 TRP A CA 1
ATOM 1479 C C . TRP A 1 188 ? 16.091 2.649 -11.579 1.00 90.38 188 TRP A C 1
ATOM 1481 O O . TRP A 1 188 ? 15.475 2.840 -12.631 1.00 90.38 188 TRP A O 1
ATOM 1491 N N . ASN A 1 189 ? 17.405 2.441 -11.502 1.00 78.50 189 ASN A N 1
ATOM 1492 C CA . ASN A 1 189 ? 18.331 2.418 -12.632 1.00 78.50 189 ASN A CA 1
ATOM 1493 C C . ASN A 1 189 ? 18.891 1.014 -12.847 1.00 78.50 189 ASN A C 1
ATOM 1495 O O . ASN A 1 189 ? 18.926 0.248 -11.858 1.00 78.50 189 ASN A O 1
#

Sequence (189 aa):
MKFFQKVKNGFSLIELLIVIAIFGVLSAIGLTNYNGFVEGVRKDQAISNAESIYRTLATYSNQENIKFSECNEILSHDQMLSCLQSFYMENGPFVNIENPYNIENNAVEARNIPEPHKVFHDIETPNSNRDCNKTGDANGVDGIVIIANDTSLQSSQFNISIFVCLDMTVKQSDTGLHWKKIKETILWN

InterPro domains:
  IPR012902 Prokaryotic N-terminal methylation site [PF07963] (8-30)
  IPR012902 Prokaryotic N-terminal methylation site [TIGR02532] (9-31)
  IPR045584 Pilin-like [SSF54523] (11-109)

Foldseek 3Di:
DDDPDDPPPDDDPVNVVVVVVVVVVCVVVVVVVVVVVLQVVLQVLLLVLLVVLVVVVLVVLPDQDDPDPLQNDQQAPVSVQVVSVQLCDPPHVNVPPARSVDRVFAQEHEDEDAPVCVLQPALPDPVFDDACCDDDPSHDDASHKYFYWHRNDHSVKTWTWIWTWHFDDRVPDDTHTGIHTDDHIRIRD

Organism: NCBI:txid2175152

Radius of gyration: 25.4 Å; chains: 1; bounding box: 54×54×88 Å